Protein AF-A0A2D4Q656-F1 (afdb_monomer)

Solvent-accessible surface area (backbone atoms only — not comparable to full-atom values): 11530 Å² total; per-residue (Å²): 108,51,68,58,28,20,50,50,22,39,45,40,73,77,37,67,77,48,50,58,46,48,51,52,50,50,54,52,52,49,54,50,30,49,74,71,72,61,68,41,73,68,54,52,52,53,33,51,52,28,19,53,60,23,38,50,70,59,56,51,52,37,52,30,49,68,68,68,67,56,93,77,71,85,70,64,29,69,45,74,66,34,37,47,41,52,75,46,38,48,90,34,38,64,74,36,81,48,74,86,52,73,41,45,56,42,65,55,47,47,52,48,49,56,54,48,48,57,72,78,38,60,67,67,47,54,52,24,23,49,49,31,54,53,53,26,71,77,49,58,91,41,76,68,26,56,51,51,52,49,49,50,48,35,44,52,54,44,52,50,52,49,23,68,39,40,29,48,40,58,88,41,68,72,46,35,60,56,54,54,63,60,48,51,62,51,51,53,47,43,53,55,35,14,52,52,15,47,54,51,52,51,53,52,50,50,52,56,54,54,53,59,64,73,75,111

pLDDT: mean 88.87, std 7.34, range [46.28, 96.81]

Radius of gyration: 21.49 Å; Cα contacts (8 Å, |Δi|>4): 208; chains: 1; bounding box: 61×43×55 Å

Mean predicted aligned error: 6.15 Å

Sequence (216 aa):
CKVGAFSCGLSMCNQHTIVIYVLCIVLWVSSRLFREHELTLSNALKLSFCFLAGCLPYLYLPISAYLNKARWTWGDQTSFKGFMTHLLREEYGTFSLAKLENGSSTTDVLLLQVTHMKMELSLIVQVFAMVACVCCAVRPKTEKSQLIWLFTSMLLTYSFFFAWRANLDISKPLFKGVVERFWMQSNAVIVVLAGFGFSLLFFLGEIFIGNSRLIY

Organism: Micrurus surinamensis (NCBI:txid129470)

Foldseek 3Di:
DLVVLLVLLLVCVVPVLCVLLVVLVCVLVCVVCVVVVNPDPVVVVSSVVSNVNSNVVLVCQLVCLVVVVDPDHDFRCVDPVRSCCVSLVVVQPSLAPHNDAAADALVVLLVVLVVVLCVVDPPLLQVLLVLLQVVCVVPVPDPSSSVNVSLVSSLVSSSSSCSVSHRHYCVDVVSVVVSVVSSVVSSVSSNVSSVSSVVVVVVVVVVVVVVVVVVD

Secondary structure (DSSP, 8-state):
-HHHHHHHHHHHHH-GGGHHHHHHHHHHHHHHHHHTT---HHHHHHHHHHHHHHTGGGGHHHHHHHTT--SS-SS--SSHHHHHHHHTTGGG-TT-SSSS--PPPHHHHHHHHHHHHHHHS-HHHHHHHHHHHHHHHH-TTSHHHHHHHHHHHHHHHHHHHHHHH--S-TTSHHHHHHHHHHHHHHHHHHHHHHHHHHHHHHHHHHHHHHHHHT--

Structure (mmCIF, N/CA/C/O backbone):
data_AF-A0A2D4Q656-F1
#
_entry.id   AF-A0A2D4Q656-F1
#
loop_
_atom_site.group_PDB
_atom_site.id
_atom_site.type_symbol
_atom_site.label_atom_id
_atom_site.label_alt_id
_atom_site.label_comp_id
_atom_site.label_asym_id
_atom_site.label_entity_id
_atom_site.label_seq_id
_atom_site.pdbx_PDB_ins_code
_atom_site.Cartn_x
_atom_site.Cartn_y
_atom_site.Cartn_z
_atom_site.occupancy
_atom_site.B_iso_or_equiv
_atom_site.auth_seq_id
_atom_site.auth_comp_id
_atom_site.auth_asym_id
_atom_site.auth_atom_id
_atom_site.pdbx_PDB_model_num
ATOM 1 N N . CYS A 1 1 ? -5.372 -15.345 10.181 1.00 83.56 1 CYS A N 1
ATOM 2 C CA . CYS A 1 1 ? -3.967 -15.076 9.788 1.00 83.56 1 CYS A CA 1
ATOM 3 C C . CYS A 1 1 ? -3.545 -15.736 8.465 1.00 83.56 1 CYS A C 1
ATOM 5 O O . CYS A 1 1 ? -2.971 -15.033 7.650 1.00 83.56 1 CYS A O 1
ATOM 7 N N . LYS A 1 2 ? -3.846 -17.021 8.194 1.00 92.31 2 LYS A N 1
ATOM 8 C CA . LYS A 1 2 ? -3.401 -17.724 6.962 1.00 92.31 2 LYS A CA 1
ATOM 9 C C . LYS A 1 2 ? -3.844 -17.061 5.648 1.00 92.31 2 LYS A C 1
ATOM 11 O O . LYS A 1 2 ? -3.001 -16.754 4.817 1.00 92.31 2 LYS A O 1
ATOM 16 N N . VAL A 1 3 ? -5.146 -16.785 5.503 1.00 94.94 3 VAL A N 1
ATOM 17 C CA . VAL A 1 3 ? -5.693 -16.086 4.321 1.00 94.94 3 VAL A CA 1
ATOM 18 C C . VAL A 1 3 ? -5.053 -14.707 4.168 1.00 94.94 3 VAL A C 1
ATOM 20 O O . VAL A 1 3 ? -4.604 -14.369 3.086 1.00 94.94 3 VAL A O 1
ATOM 23 N N . GLY A 1 4 ? -4.907 -13.957 5.265 1.00 93.50 4 GLY A N 1
ATOM 24 C CA . GLY A 1 4 ? -4.225 -12.660 5.252 1.00 93.50 4 GLY A CA 1
ATOM 25 C C . GLY A 1 4 ? -2.769 -12.745 4.784 1.00 93.50 4 GLY A C 1
ATOM 26 O O . GLY A 1 4 ? -2.355 -11.927 3.973 1.00 93.50 4 GLY A O 1
ATOM 27 N N . ALA A 1 5 ? -2.009 -13.752 5.230 1.00 95.00 5 ALA A N 1
ATOM 28 C CA . ALA A 1 5 ? -0.633 -13.969 4.779 1.00 95.00 5 ALA A CA 1
ATOM 29 C C . ALA A 1 5 ? -0.570 -14.283 3.275 1.00 95.00 5 ALA A C 1
ATOM 31 O O . ALA A 1 5 ? 0.224 -13.676 2.560 1.00 95.00 5 ALA A O 1
ATOM 32 N N . PHE A 1 6 ? -1.460 -15.152 2.786 1.00 96.81 6 PHE A N 1
ATOM 33 C CA . PHE A 1 6 ? -1.605 -15.430 1.355 1.00 96.81 6 PHE A CA 1
ATOM 34 C C . PHE A 1 6 ? -1.968 -14.171 0.553 1.00 96.81 6 PHE A C 1
ATOM 36 O O . PHE A 1 6 ? -1.313 -13.867 -0.440 1.00 96.81 6 PHE A O 1
ATOM 43 N N . SER A 1 7 ? -2.947 -13.386 1.015 1.00 96.00 7 SER A N 1
ATOM 44 C CA . SER A 1 7 ? -3.338 -12.125 0.377 1.00 96.00 7 SER A CA 1
ATOM 45 C C . SER A 1 7 ? -2.211 -11.089 0.375 1.00 96.00 7 SER A C 1
ATOM 47 O O . SER A 1 7 ? -2.081 -10.359 -0.601 1.00 96.00 7 SER A O 1
ATOM 49 N N . CYS A 1 8 ? -1.366 -11.039 1.413 1.00 95.69 8 CYS A N 1
ATOM 50 C CA . CYS A 1 8 ? -0.183 -10.173 1.431 1.00 95.69 8 CYS A CA 1
ATOM 51 C C . CYS A 1 8 ? 0.812 -10.571 0.330 1.00 95.69 8 CYS A C 1
ATOM 53 O O . CYS A 1 8 ? 1.258 -9.703 -0.419 1.00 95.69 8 CYS A O 1
ATOM 55 N N . GLY A 1 9 ? 1.105 -11.868 0.177 1.00 95.56 9 GLY A N 1
ATOM 56 C CA . GLY A 1 9 ? 1.964 -12.363 -0.905 1.00 95.56 9 GLY A CA 1
ATOM 57 C C . GLY A 1 9 ? 1.385 -12.051 -2.288 1.00 95.56 9 GLY A C 1
ATOM 58 O O . GLY A 1 9 ? 2.064 -11.473 -3.133 1.00 95.56 9 GLY A O 1
ATOM 59 N N . LEU A 1 10 ? 0.090 -12.316 -2.477 1.00 95.75 10 LEU A N 1
ATOM 60 C CA . LEU A 1 10 ? -0.609 -12.032 -3.732 1.00 95.75 10 LEU A CA 1
ATOM 61 C C . LEU A 1 10 ? -0.625 -10.532 -4.063 1.00 95.75 10 LEU A C 1
ATOM 63 O O . LEU A 1 10 ? -0.436 -10.142 -5.213 1.00 95.75 10 LEU A O 1
ATOM 67 N N . SER A 1 11 ? -0.809 -9.675 -3.054 1.00 94.81 11 SER A N 1
ATOM 68 C CA . SER A 1 11 ? -0.798 -8.221 -3.238 1.00 94.81 11 SER A CA 1
ATOM 69 C C . SER A 1 11 ? 0.562 -7.709 -3.711 1.00 94.81 11 SER A C 1
ATOM 71 O O . SER A 1 11 ? 0.614 -6.784 -4.523 1.00 94.81 11 SER A O 1
ATOM 73 N N . MET A 1 12 ? 1.659 -8.337 -3.267 1.00 93.06 12 MET A N 1
ATOM 74 C CA . MET A 1 12 ? 2.996 -7.975 -3.727 1.00 93.06 12 MET A CA 1
ATOM 75 C C . MET A 1 12 ? 3.169 -8.240 -5.216 1.00 93.06 12 MET A C 1
ATOM 77 O O . MET A 1 12 ? 3.807 -7.424 -5.868 1.00 93.06 12 MET A O 1
ATOM 81 N N . CYS A 1 13 ? 2.592 -9.321 -5.753 1.00 92.00 13 CYS A N 1
ATOM 82 C CA . CYS A 1 13 ? 2.633 -9.628 -7.187 1.00 92.00 13 CYS A CA 1
ATOM 83 C C . CYS A 1 13 ? 1.918 -8.586 -8.054 1.00 92.00 13 CYS A C 1
ATOM 85 O O . CYS A 1 13 ? 2.239 -8.461 -9.231 1.00 92.00 13 CYS A O 1
ATOM 87 N N . ASN A 1 14 ? 0.952 -7.854 -7.491 1.00 91.81 14 ASN A N 1
ATOM 88 C CA . ASN A 1 14 ? 0.297 -6.752 -8.188 1.00 91.81 14 ASN A CA 1
ATOM 89 C C . ASN A 1 14 ? 1.147 -5.479 -8.123 1.00 91.81 14 ASN A C 1
ATOM 91 O O . ASN A 1 14 ? 1.389 -4.831 -9.138 1.00 91.81 14 ASN A O 1
ATOM 95 N N . GLN A 1 15 ? 1.606 -5.109 -6.922 1.00 90.50 15 GLN A N 1
ATOM 96 C CA . GLN A 1 15 ? 2.331 -3.859 -6.741 1.00 90.50 15 GLN A CA 1
ATOM 97 C C . GLN A 1 15 ? 3.318 -3.903 -5.574 1.00 90.50 15 GLN A C 1
ATOM 99 O O . GLN A 1 15 ? 2.930 -3.928 -4.409 1.00 90.50 15 GLN A O 1
ATOM 104 N N . HIS A 1 16 ? 4.614 -3.787 -5.879 1.00 90.94 16 HIS A N 1
ATOM 105 C CA . HIS A 1 16 ? 5.694 -3.851 -4.885 1.00 90.94 16 HIS A CA 1
ATOM 106 C C . HIS A 1 16 ? 5.587 -2.807 -3.763 1.00 90.94 16 HIS A C 1
ATOM 108 O O . HIS A 1 16 ? 5.995 -3.084 -2.637 1.00 90.94 16 HIS A O 1
ATOM 114 N N . THR A 1 17 ? 5.005 -1.627 -4.014 1.00 92.38 17 THR A N 1
ATOM 115 C CA . THR A 1 17 ? 4.859 -0.582 -2.982 1.00 92.38 17 THR A CA 1
ATOM 116 C C . THR A 1 17 ? 3.925 -0.989 -1.837 1.00 92.38 17 THR A C 1
ATOM 118 O O . THR A 1 17 ? 3.979 -0.391 -0.762 1.00 92.38 17 THR A O 1
ATOM 121 N N . ILE A 1 18 ? 3.109 -2.039 -2.017 1.00 94.50 18 ILE A N 1
ATOM 122 C CA . ILE A 1 18 ? 2.299 -2.637 -0.947 1.00 94.50 18 ILE A CA 1
ATOM 123 C C . ILE A 1 18 ? 3.164 -3.186 0.195 1.00 94.50 18 ILE A C 1
ATOM 125 O O . ILE A 1 18 ? 2.670 -3.325 1.310 1.00 94.50 18 ILE A O 1
ATOM 129 N N . VAL A 1 19 ? 4.458 -3.455 -0.036 1.00 94.75 19 VAL A N 1
ATOM 130 C CA . VAL A 1 19 ? 5.367 -3.970 0.999 1.00 94.75 19 VAL A CA 1
ATOM 131 C C . VAL A 1 19 ? 5.376 -3.078 2.242 1.00 94.75 19 VAL A C 1
ATOM 133 O O . VAL A 1 19 ? 5.425 -3.586 3.355 1.00 94.75 19 VAL A O 1
ATOM 136 N N . ILE A 1 20 ? 5.214 -1.762 2.078 1.00 95.12 20 ILE A N 1
ATOM 137 C CA . ILE A 1 20 ? 5.152 -0.799 3.187 1.00 95.12 20 ILE A CA 1
ATOM 138 C C . ILE A 1 20 ? 3.936 -1.079 4.079 1.00 95.12 20 ILE A C 1
ATOM 140 O O . ILE A 1 20 ? 4.044 -1.092 5.302 1.00 95.12 20 ILE A O 1
ATOM 144 N N . TYR A 1 21 ? 2.784 -1.369 3.471 1.00 95.50 21 TYR A N 1
ATOM 145 C CA . TYR A 1 21 ? 1.566 -1.751 4.188 1.00 95.50 21 TYR A CA 1
ATOM 146 C C . TYR A 1 21 ? 1.714 -3.111 4.855 1.00 95.50 21 TYR A C 1
ATOM 148 O O . TYR A 1 21 ? 1.356 -3.266 6.022 1.00 95.50 21 TYR A O 1
ATOM 156 N N . VAL A 1 22 ? 2.273 -4.085 4.133 1.00 95.62 22 VAL A N 1
ATOM 157 C CA . VAL A 1 22 ? 2.522 -5.426 4.666 1.00 95.62 22 VAL A CA 1
ATOM 158 C C . VAL A 1 22 ? 3.444 -5.354 5.882 1.00 95.62 22 VAL A C 1
ATOM 160 O O . VAL A 1 22 ? 3.157 -6.015 6.872 1.00 95.62 22 VAL A O 1
ATOM 163 N N . LEU A 1 23 ? 4.481 -4.511 5.876 1.00 95.44 23 LEU A N 1
ATOM 164 C CA . LEU A 1 23 ? 5.355 -4.307 7.035 1.00 95.44 23 LEU A CA 1
ATOM 165 C C . LEU A 1 23 ? 4.580 -3.777 8.249 1.00 95.44 23 LEU A C 1
ATOM 167 O O . LEU A 1 23 ? 4.688 -4.361 9.326 1.00 95.44 23 LEU A O 1
ATOM 171 N N . CYS A 1 24 ? 3.746 -2.742 8.088 1.00 95.50 24 CYS A N 1
ATOM 172 C CA . CYS A 1 24 ? 2.894 -2.245 9.177 1.00 95.50 24 CYS A CA 1
ATOM 173 C C . CYS A 1 24 ? 1.971 -3.345 9.731 1.00 95.50 24 CYS A C 1
ATOM 175 O O . CYS A 1 24 ? 1.869 -3.522 10.946 1.00 95.50 24 CYS A O 1
ATOM 177 N N . ILE A 1 25 ? 1.334 -4.118 8.845 1.00 94.88 25 ILE A N 1
ATOM 178 C CA . ILE A 1 25 ? 0.434 -5.217 9.219 1.00 94.88 25 ILE A CA 1
ATOM 179 C C . ILE A 1 25 ? 1.204 -6.326 9.942 1.00 94.88 25 ILE A C 1
ATOM 181 O O . ILE A 1 25 ? 0.753 -6.796 10.982 1.00 94.88 25 ILE A O 1
ATOM 185 N N . VAL A 1 26 ? 2.364 -6.743 9.431 1.00 93.94 26 VAL A N 1
ATOM 186 C CA . VAL A 1 26 ? 3.185 -7.808 10.023 1.00 93.94 26 VAL A CA 1
ATOM 187 C C . VAL A 1 26 ? 3.681 -7.399 11.403 1.00 93.94 26 VAL A C 1
ATOM 189 O O . VAL A 1 26 ? 3.571 -8.201 12.327 1.00 93.94 26 VAL A O 1
ATOM 192 N N . LEU A 1 27 ? 4.165 -6.166 11.577 1.00 94.25 27 LEU A N 1
ATOM 193 C CA . LEU A 1 27 ? 4.593 -5.660 12.884 1.00 94.25 27 LEU A CA 1
ATOM 194 C C . LEU A 1 27 ? 3.429 -5.650 13.883 1.00 94.25 27 LEU A C 1
ATOM 196 O O . LEU A 1 27 ? 3.573 -6.141 15.004 1.00 94.25 27 LEU A O 1
ATOM 200 N N . TRP A 1 28 ? 2.256 -5.170 13.463 1.00 94.44 28 TRP A N 1
ATOM 201 C CA . TRP A 1 28 ? 1.063 -5.137 14.311 1.00 94.44 28 TRP A CA 1
ATOM 202 C C . TRP A 1 28 ? 0.550 -6.540 14.673 1.00 94.44 28 TRP A C 1
ATOM 204 O O . TRP A 1 28 ? 0.325 -6.833 15.848 1.00 94.44 28 TRP A O 1
ATOM 214 N N . VAL A 1 29 ? 0.416 -7.440 13.692 1.00 93.12 29 VAL A N 1
ATOM 215 C CA . VAL A 1 29 ? -0.026 -8.828 13.917 1.00 93.12 29 VAL A CA 1
ATOM 216 C C . VAL A 1 29 ? 0.974 -9.580 14.792 1.00 93.12 29 VAL A C 1
ATOM 218 O O . VAL A 1 29 ? 0.556 -10.304 15.693 1.00 93.12 29 VAL A O 1
ATOM 221 N N . SER A 1 30 ? 2.278 -9.397 14.570 1.00 90.81 30 SER A N 1
ATOM 222 C CA . SER A 1 30 ? 3.322 -10.055 15.366 1.00 90.81 30 SER A CA 1
ATOM 223 C C . SER A 1 30 ? 3.318 -9.558 16.809 1.00 90.81 30 SER A C 1
ATOM 225 O O . SER A 1 30 ? 3.367 -10.374 17.723 1.00 90.81 30 SER A O 1
ATOM 227 N N . SER A 1 31 ? 3.177 -8.245 17.025 1.00 91.38 31 SER A N 1
ATOM 228 C CA . SER A 1 31 ? 3.017 -7.659 18.363 1.00 91.38 31 SER A CA 1
ATOM 229 C C . SER A 1 31 ? 1.791 -8.223 19.087 1.00 91.38 31 SER A C 1
ATOM 231 O O . SER A 1 31 ? 1.881 -8.589 20.260 1.00 91.38 31 SER A O 1
ATOM 233 N N . ARG A 1 32 ? 0.659 -8.368 18.382 1.00 91.12 32 ARG A N 1
ATOM 234 C CA . ARG A 1 32 ? -0.555 -8.973 18.943 1.00 91.12 32 ARG A CA 1
ATOM 235 C C . ARG A 1 32 ? -0.332 -10.443 19.298 1.00 91.12 32 ARG A C 1
ATOM 237 O O . ARG A 1 32 ? -0.584 -10.821 20.431 1.00 91.12 32 ARG A O 1
ATOM 244 N N . LEU A 1 33 ? 0.189 -11.253 18.375 1.00 91.06 33 LEU A N 1
ATOM 245 C CA . LEU A 1 33 ? 0.473 -12.675 18.621 1.00 91.06 33 LEU A CA 1
ATOM 246 C C . LEU A 1 33 ? 1.468 -12.886 19.765 1.00 91.06 33 LEU A C 1
ATOM 248 O O . LEU A 1 33 ? 1.318 -13.833 20.528 1.00 91.06 33 LEU A O 1
ATOM 252 N N . PHE A 1 34 ? 2.464 -12.008 19.893 1.00 90.50 34 PHE A N 1
ATOM 253 C CA . PHE A 1 34 ? 3.418 -12.045 20.996 1.00 90.50 34 PHE A CA 1
ATOM 254 C C . PHE A 1 34 ? 2.733 -11.784 22.342 1.00 90.50 34 PHE A C 1
ATOM 256 O O . PHE A 1 34 ? 2.957 -12.529 23.290 1.00 90.50 34 PHE A O 1
ATOM 263 N N . ARG A 1 35 ? 1.856 -10.773 22.413 1.00 90.06 35 ARG A N 1
ATOM 264 C CA . ARG A 1 35 ? 1.110 -10.443 23.636 1.00 90.06 35 ARG A CA 1
ATOM 265 C C . ARG A 1 35 ? 0.144 -11.550 24.061 1.00 90.06 35 ARG A C 1
ATOM 267 O O . ARG A 1 35 ? -0.012 -11.784 25.250 1.00 90.06 35 ARG A O 1
ATOM 274 N N . GLU A 1 36 ? -0.479 -12.229 23.102 1.00 90.69 36 GLU A N 1
ATOM 275 C CA . GLU A 1 36 ? -1.371 -13.364 23.376 1.00 90.69 36 GLU A CA 1
ATOM 276 C C . GLU A 1 36 ? -0.602 -14.692 23.583 1.00 90.69 36 GLU A C 1
ATOM 278 O O . GLU A 1 36 ? -1.224 -15.738 23.710 1.00 90.69 36 GLU A O 1
ATOM 283 N N . HIS A 1 37 ? 0.742 -14.681 23.598 1.00 88.88 37 HIS A N 1
ATOM 284 C CA . HIS A 1 37 ? 1.605 -15.873 23.703 1.00 88.88 37 HIS A CA 1
ATOM 285 C C . HIS A 1 37 ? 1.403 -16.941 22.602 1.00 88.88 37 HIS A C 1
ATOM 287 O O . HIS A 1 37 ? 1.853 -18.077 22.723 1.00 88.88 37 HIS A O 1
ATOM 293 N N . GLU A 1 38 ? 0.811 -16.557 21.470 1.00 90.06 38 GLU A N 1
ATOM 294 C CA . GLU A 1 38 ? 0.508 -17.424 20.319 1.00 90.06 38 GLU A CA 1
ATOM 295 C C . GLU A 1 38 ? 1.620 -17.430 19.250 1.00 90.06 38 GLU A C 1
ATOM 297 O O . GLU A 1 38 ? 1.526 -18.109 18.213 1.00 90.06 38 GLU A O 1
ATOM 302 N N . LEU A 1 39 ? 2.691 -16.654 19.470 1.00 85.81 39 LEU A N 1
ATOM 303 C CA . LEU A 1 39 ? 3.838 -16.555 18.569 1.00 85.81 39 LEU A CA 1
ATOM 304 C C . LEU A 1 39 ? 4.746 -17.789 18.691 1.00 85.81 39 LEU A C 1
ATOM 306 O O . LEU A 1 39 ? 5.837 -17.749 19.251 1.00 85.81 39 LEU A O 1
ATOM 310 N N . THR A 1 40 ? 4.286 -18.904 18.136 1.00 91.69 40 THR A N 1
ATOM 311 C CA . THR A 1 40 ? 5.068 -20.140 18.038 1.00 91.69 40 THR A CA 1
ATOM 312 C C . THR A 1 40 ? 5.810 -20.222 16.704 1.00 91.69 40 THR A C 1
ATOM 314 O O . THR A 1 40 ? 5.320 -19.750 15.673 1.00 91.69 40 THR A O 1
ATOM 317 N N . LEU A 1 41 ? 6.969 -20.895 16.684 1.00 91.88 41 LEU A N 1
ATOM 318 C CA . LEU A 1 41 ? 7.724 -21.155 15.448 1.00 91.88 41 LEU A CA 1
ATOM 319 C C . LEU A 1 41 ? 6.857 -21.875 14.400 1.00 91.88 41 LEU A C 1
ATOM 321 O O . LEU A 1 41 ? 6.903 -21.544 13.219 1.00 91.88 41 LEU A O 1
ATOM 325 N N . SER A 1 42 ? 6.006 -22.811 14.835 1.00 92.12 42 SER A N 1
ATOM 326 C CA . SER A 1 42 ? 5.067 -23.510 13.949 1.00 92.12 42 SER A CA 1
ATOM 327 C C . SER A 1 42 ? 4.086 -22.545 13.277 1.00 92.12 42 SER A C 1
ATOM 329 O O . SER A 1 42 ? 3.863 -22.633 12.068 1.00 92.12 42 SER A O 1
ATOM 331 N N . ASN A 1 43 ? 3.516 -21.602 14.033 1.00 89.94 43 ASN A N 1
ATOM 332 C CA . ASN A 1 43 ? 2.606 -20.601 13.483 1.00 89.94 43 ASN A CA 1
ATOM 333 C C . ASN A 1 43 ? 3.334 -19.654 12.523 1.00 89.94 43 ASN A C 1
ATOM 335 O O . ASN A 1 43 ? 2.815 -19.395 11.438 1.00 89.94 43 ASN A O 1
ATOM 339 N N . ALA A 1 44 ? 4.546 -19.212 12.865 1.00 91.75 44 ALA A N 1
ATOM 340 C CA . ALA A 1 44 ? 5.372 -18.391 11.983 1.00 91.75 44 ALA A CA 1
ATOM 341 C C . ALA A 1 44 ? 5.663 -19.104 10.651 1.00 91.75 44 ALA A C 1
ATOM 343 O O . ALA A 1 44 ? 5.393 -18.547 9.590 1.00 91.75 44 ALA A O 1
ATOM 344 N N . LEU A 1 45 ? 6.100 -20.368 10.688 1.00 94.56 45 LEU A N 1
ATOM 345 C CA . LEU A 1 45 ? 6.361 -21.164 9.484 1.00 94.56 45 LEU A CA 1
ATOM 346 C C . LEU A 1 45 ? 5.101 -21.364 8.632 1.00 94.56 45 LEU A C 1
ATOM 348 O O . LEU A 1 45 ? 5.155 -21.220 7.411 1.00 94.56 45 LEU A O 1
ATOM 352 N N . LYS A 1 46 ? 3.945 -21.633 9.257 1.00 94.56 46 LYS A N 1
ATOM 353 C CA . LYS A 1 46 ? 2.659 -21.746 8.546 1.00 94.56 46 LYS A CA 1
ATOM 354 C C . LYS A 1 46 ? 2.286 -20.442 7.837 1.00 94.56 46 LYS A C 1
ATOM 356 O O . LYS A 1 46 ? 1.800 -20.490 6.709 1.00 94.56 46 LYS A O 1
ATOM 361 N N . LEU A 1 47 ? 2.490 -19.291 8.481 1.00 94.50 47 LEU A N 1
ATOM 362 C CA . LEU A 1 47 ? 2.212 -17.983 7.879 1.00 94.50 47 LEU A CA 1
ATOM 363 C C . LEU A 1 47 ? 3.187 -17.664 6.746 1.00 94.50 47 LEU A C 1
ATOM 365 O O . LEU A 1 47 ? 2.734 -17.235 5.687 1.00 94.50 47 LEU A O 1
ATOM 369 N N . SER A 1 48 ? 4.477 -17.953 6.921 1.00 94.50 48 SER A N 1
ATOM 370 C CA . SER A 1 48 ? 5.483 -17.810 5.866 1.00 94.50 48 SER A CA 1
ATOM 371 C C . SER A 1 48 ? 5.157 -18.679 4.654 1.00 94.50 48 SER A C 1
ATOM 373 O O . SER A 1 48 ? 5.205 -18.194 3.530 1.00 94.50 48 SER A O 1
ATOM 375 N N . PHE A 1 49 ? 4.740 -19.933 4.858 1.00 96.44 49 PHE A N 1
ATOM 376 C CA . PHE A 1 49 ? 4.324 -20.803 3.758 1.00 96.44 49 PHE A CA 1
ATOM 377 C C . PHE A 1 49 ? 3.089 -20.258 3.026 1.00 96.44 49 PHE A C 1
ATOM 379 O O . PHE A 1 49 ? 3.064 -20.231 1.800 1.00 96.44 49 PHE A O 1
ATOM 386 N N . CYS A 1 50 ? 2.087 -19.758 3.760 1.00 96.44 50 CYS A N 1
ATOM 387 C CA . C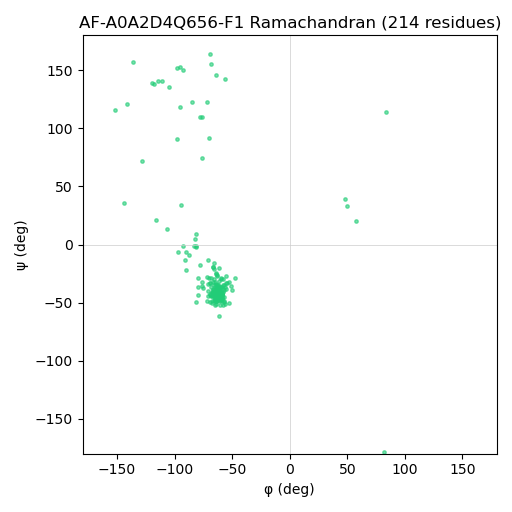YS A 1 50 ? 0.916 -19.119 3.149 1.00 96.44 50 CYS A CA 1
ATOM 388 C C . CYS A 1 50 ? 1.305 -17.870 2.341 1.00 96.44 50 CYS A C 1
ATOM 390 O O . CYS A 1 50 ? 0.784 -17.668 1.249 1.00 96.44 50 CYS A O 1
ATOM 392 N N . PHE A 1 51 ? 2.226 -17.051 2.855 1.00 96.25 51 PHE A N 1
ATOM 393 C CA . PHE A 1 51 ? 2.746 -15.879 2.152 1.00 96.25 51 PHE A CA 1
ATOM 394 C C . PHE A 1 51 ? 3.487 -16.263 0.866 1.00 96.25 51 PHE A C 1
ATOM 396 O O . PHE A 1 51 ? 3.190 -15.718 -0.193 1.00 96.25 51 PHE A O 1
ATOM 403 N N . LEU A 1 52 ? 4.383 -17.254 0.931 1.00 96.00 52 LEU A N 1
ATOM 404 C CA . LEU A 1 52 ? 5.098 -17.772 -0.239 1.00 96.00 52 LEU A CA 1
ATOM 405 C C . LEU A 1 52 ? 4.144 -18.363 -1.282 1.00 96.00 52 LEU A C 1
ATOM 407 O O . LEU A 1 52 ? 4.342 -18.148 -2.475 1.00 96.00 52 LEU A O 1
ATOM 411 N N . ALA A 1 53 ? 3.076 -19.037 -0.847 1.00 96.69 53 ALA A N 1
ATOM 412 C CA . ALA A 1 53 ? 2.021 -19.502 -1.743 1.00 96.69 53 ALA A CA 1
ATOM 413 C C . ALA A 1 53 ? 1.308 -18.334 -2.454 1.00 96.69 53 ALA A C 1
ATOM 415 O O . ALA A 1 53 ? 0.956 -18.446 -3.625 1.00 96.69 53 ALA A O 1
ATOM 416 N N . GLY A 1 54 ? 1.142 -17.187 -1.789 1.00 96.06 54 GLY A N 1
ATOM 417 C CA . GLY A 1 54 ? 0.630 -15.963 -2.415 1.00 96.06 54 GLY A CA 1
ATOM 418 C C . GLY A 1 54 ? 1.568 -15.387 -3.481 1.00 96.06 54 GLY A C 1
ATOM 419 O O . GLY A 1 54 ? 1.097 -14.803 -4.450 1.00 96.06 54 GLY A O 1
ATOM 420 N N . CYS A 1 55 ? 2.880 -15.599 -3.339 1.00 95.31 55 CYS A N 1
ATOM 421 C CA . CYS A 1 55 ? 3.910 -15.146 -4.278 1.00 95.31 55 CYS A CA 1
ATOM 422 C C . CYS A 1 55 ? 4.084 -16.052 -5.512 1.00 95.31 55 CYS A C 1
ATOM 424 O O . CYS A 1 55 ? 4.888 -15.730 -6.388 1.00 95.31 55 CYS A O 1
ATOM 426 N N . LEU A 1 56 ? 3.344 -17.164 -5.614 1.00 95.69 56 LEU A N 1
ATOM 427 C CA . LEU A 1 56 ? 3.411 -18.090 -6.752 1.00 95.69 56 LEU A CA 1
ATOM 428 C C . LEU A 1 56 ? 3.269 -17.427 -8.135 1.00 95.69 56 LEU A C 1
ATOM 430 O O . LEU A 1 56 ? 3.972 -17.872 -9.045 1.00 95.69 56 LEU A O 1
ATOM 434 N N . PRO A 1 57 ? 2.451 -16.370 -8.336 1.00 94.81 57 PRO A N 1
ATOM 435 C CA . PRO A 1 57 ? 2.370 -15.695 -9.630 1.00 94.81 57 PRO A CA 1
ATOM 436 C C . PRO A 1 57 ? 3.718 -15.185 -10.158 1.00 94.81 57 PRO A C 1
ATOM 438 O O . PRO A 1 57 ? 3.903 -15.141 -11.370 1.00 94.81 57 PRO A O 1
ATOM 441 N N . TYR A 1 58 ? 4.697 -14.879 -9.296 1.00 92.56 58 TYR A N 1
ATOM 442 C CA . TYR A 1 58 ? 6.037 -14.482 -9.746 1.00 92.56 58 TYR A CA 1
ATOM 443 C C . TYR A 1 58 ? 6.776 -15.577 -10.520 1.00 92.56 58 TYR A C 1
ATOM 445 O O . TYR A 1 58 ? 7.601 -15.251 -11.372 1.00 92.56 58 TYR A O 1
ATOM 453 N N . LEU A 1 59 ? 6.466 -16.858 -10.282 1.00 91.81 59 LEU A N 1
ATOM 454 C CA . LEU A 1 59 ? 7.075 -17.978 -11.011 1.00 91.81 59 LEU A CA 1
ATOM 455 C C . LEU A 1 59 ? 6.694 -17.982 -12.493 1.00 91.81 59 LEU A C 1
ATOM 457 O O . LEU A 1 59 ? 7.417 -18.551 -13.308 1.00 91.81 59 LEU A O 1
ATOM 461 N N . TYR A 1 60 ? 5.600 -17.313 -12.866 1.00 91.69 60 TYR A N 1
ATOM 462 C CA . TYR A 1 60 ? 5.220 -17.161 -14.266 1.00 91.69 60 TYR A CA 1
ATOM 463 C C . TYR A 1 60 ? 6.317 -16.476 -15.092 1.00 91.69 60 TYR A C 1
ATOM 465 O O . TYR A 1 60 ? 6.526 -16.845 -16.246 1.00 91.69 60 TYR A O 1
ATOM 473 N N . LEU A 1 61 ? 7.053 -15.522 -14.511 1.00 90.56 61 LEU A N 1
ATOM 474 C CA . LEU A 1 61 ? 8.102 -14.778 -15.212 1.00 90.56 61 LEU A CA 1
ATOM 475 C C . LEU A 1 61 ? 9.232 -15.698 -15.717 1.00 90.56 61 LEU A C 1
ATOM 477 O O . LEU A 1 61 ? 9.373 -15.819 -16.934 1.00 90.56 61 LEU A O 1
ATOM 481 N N . PRO A 1 62 ? 9.981 -16.420 -14.858 1.00 91.62 62 PRO A N 1
ATOM 482 C CA . PRO A 1 62 ? 11.043 -17.310 -15.327 1.00 91.62 62 PRO A CA 1
ATOM 483 C C . PRO A 1 62 ? 10.510 -18.471 -16.180 1.00 91.62 62 PRO A C 1
ATOM 485 O O . PRO A 1 62 ? 11.157 -18.858 -17.151 1.00 91.62 62 PRO A O 1
ATOM 488 N N . ILE A 1 63 ? 9.318 -19.008 -15.877 1.00 91.88 63 ILE A N 1
ATOM 489 C CA . ILE A 1 63 ? 8.719 -20.106 -16.657 1.00 91.88 63 ILE A CA 1
ATOM 490 C C . ILE A 1 63 ? 8.387 -19.648 -18.082 1.00 91.88 63 ILE A C 1
ATOM 492 O O . ILE A 1 63 ? 8.695 -20.342 -19.051 1.00 91.88 63 ILE A O 1
ATOM 496 N N . SER A 1 64 ? 7.751 -18.484 -18.229 1.00 92.06 64 SER A N 1
ATOM 497 C CA . SER A 1 64 ? 7.366 -17.956 -19.541 1.00 92.06 64 SER A CA 1
ATOM 498 C C . SER A 1 64 ? 8.572 -17.516 -20.373 1.00 92.06 64 SER A C 1
ATOM 500 O O . SER A 1 64 ? 8.542 -17.706 -21.593 1.00 92.06 64 SER A O 1
ATOM 502 N N . ALA A 1 65 ? 9.629 -17.015 -19.722 1.00 89.50 65 ALA A N 1
ATOM 503 C CA . ALA A 1 65 ? 10.915 -16.715 -20.345 1.00 89.50 65 ALA A CA 1
ATOM 504 C C . ALA A 1 65 ? 11.604 -17.991 -20.856 1.00 89.50 65 ALA A C 1
ATOM 506 O O . ALA A 1 65 ? 11.976 -18.059 -22.022 1.00 89.50 65 ALA A O 1
ATOM 507 N N . TYR A 1 66 ? 11.691 -19.043 -20.033 1.00 89.44 66 TYR A N 1
ATOM 508 C CA . TYR A 1 66 ? 12.315 -20.312 -20.427 1.00 89.44 66 TYR A CA 1
ATOM 509 C C . TYR A 1 66 ? 11.579 -21.005 -21.584 1.00 89.44 66 TYR A C 1
ATOM 511 O O . TYR A 1 66 ? 12.198 -21.553 -22.493 1.00 89.44 66 TYR A O 1
ATOM 519 N N . LEU A 1 67 ? 10.244 -20.966 -21.574 1.00 90.38 67 LEU A N 1
ATOM 520 C CA . LEU A 1 67 ? 9.416 -21.580 -22.615 1.00 90.38 67 LEU A CA 1
ATOM 521 C C . LEU A 1 67 ? 9.270 -20.716 -23.880 1.00 90.38 67 LEU A C 1
ATOM 523 O O . LEU A 1 67 ? 8.570 -21.140 -24.799 1.00 90.38 67 LEU A O 1
ATOM 527 N N . ASN A 1 68 ? 9.857 -19.512 -23.924 1.00 84.94 68 ASN A N 1
ATOM 528 C CA . ASN A 1 68 ? 9.679 -18.529 -25.003 1.00 84.94 68 ASN A CA 1
ATOM 529 C C . ASN A 1 68 ? 8.200 -18.261 -25.355 1.00 84.94 68 ASN A C 1
ATOM 531 O O . ASN A 1 68 ? 7.845 -18.022 -26.508 1.00 84.94 68 ASN A O 1
ATOM 535 N N . LYS A 1 69 ? 7.309 -18.326 -24.355 1.00 85.19 69 LYS A N 1
ATOM 536 C CA . LYS A 1 69 ? 5.861 -18.103 -24.536 1.00 85.19 69 LYS A CA 1
ATOM 537 C C . LYS A 1 69 ? 5.460 -16.643 -24.357 1.00 85.19 69 LYS A C 1
ATOM 539 O O . LYS A 1 69 ? 4.390 -16.238 -24.811 1.00 85.19 69 LYS A O 1
ATOM 544 N N . ALA A 1 70 ? 6.273 -15.862 -23.653 1.00 80.12 70 ALA A N 1
ATOM 545 C CA . ALA A 1 70 ? 5.989 -14.458 -23.412 1.00 80.12 70 ALA A CA 1
ATOM 546 C C . ALA A 1 70 ? 6.181 -13.648 -24.703 1.00 80.12 70 ALA A C 1
ATOM 548 O O . ALA A 1 70 ? 7.256 -13.634 -25.292 1.00 80.12 70 ALA A O 1
ATOM 549 N N . ARG A 1 71 ? 5.122 -12.954 -25.137 1.00 76.69 71 ARG A N 1
ATOM 550 C CA . ARG A 1 71 ? 5.136 -12.126 -26.356 1.00 76.69 71 ARG A CA 1
ATOM 551 C C . ARG A 1 71 ? 6.052 -10.904 -26.232 1.00 76.69 71 ARG A C 1
ATOM 553 O O . ARG A 1 71 ? 6.612 -10.464 -27.227 1.00 76.69 71 ARG A O 1
ATOM 560 N N . TRP A 1 72 ? 6.164 -10.364 -25.020 1.00 77.00 72 TRP A N 1
ATOM 561 C CA . TRP A 1 72 ? 7.002 -9.219 -24.680 1.00 77.00 72 TRP A CA 1
ATOM 562 C C . TRP A 1 72 ? 7.616 -9.464 -23.303 1.00 77.00 72 TRP A C 1
ATOM 564 O O . TRP A 1 72 ? 6.882 -9.647 -22.331 1.00 77.00 72 TRP A O 1
ATOM 574 N N . THR A 1 73 ? 8.943 -9.476 -23.219 1.00 76.44 73 THR A N 1
ATOM 575 C CA . THR A 1 73 ? 9.697 -9.627 -21.969 1.00 76.44 73 THR A CA 1
ATOM 576 C C . THR A 1 73 ? 10.576 -8.403 -21.742 1.00 76.44 73 THR A C 1
ATOM 578 O O . THR A 1 73 ? 11.172 -7.860 -22.669 1.00 76.44 73 THR A O 1
ATOM 581 N N . TRP A 1 74 ? 10.635 -7.948 -20.492 1.00 77.44 74 TRP A N 1
ATOM 582 C CA . TRP A 1 74 ? 11.489 -6.835 -20.072 1.00 77.44 74 TRP A CA 1
ATOM 583 C C . TRP A 1 74 ? 12.772 -7.382 -19.451 1.00 77.44 74 TRP A C 1
ATOM 585 O O . TRP A 1 74 ? 12.814 -7.673 -18.252 1.00 77.44 74 TRP A O 1
ATOM 595 N N . GLY A 1 75 ? 13.789 -7.561 -20.294 1.00 84.56 75 GLY A N 1
ATOM 596 C CA . GLY A 1 75 ? 15.044 -8.223 -19.935 1.00 84.56 75 GLY A CA 1
ATOM 597 C C . GLY A 1 75 ? 14.948 -9.752 -19.989 1.00 84.56 75 GLY A C 1
ATOM 598 O O . GLY A 1 75 ? 13.904 -10.313 -20.330 1.00 84.56 75 GLY A O 1
ATOM 599 N N . ASP A 1 76 ? 16.048 -10.423 -19.653 1.00 86.50 76 ASP A N 1
ATOM 600 C CA . ASP A 1 76 ? 16.129 -11.884 -19.562 1.00 86.50 76 ASP A CA 1
ATOM 601 C C . ASP A 1 76 ? 15.899 -12.345 -18.112 1.00 86.50 76 ASP A C 1
ATOM 603 O O . ASP A 1 76 ? 16.670 -11.996 -17.218 1.00 86.50 76 ASP A O 1
ATOM 607 N N . GLN A 1 77 ? 14.842 -13.131 -17.872 1.00 90.75 77 GLN A N 1
ATOM 608 C CA . GLN A 1 77 ? 14.519 -13.704 -16.555 1.00 90.75 77 GLN A CA 1
ATOM 609 C C . GLN A 1 77 ? 14.799 -15.215 -16.461 1.00 90.75 77 GLN A C 1
ATOM 611 O O . GLN A 1 77 ? 14.337 -15.859 -15.520 1.00 90.75 77 GLN A O 1
ATOM 616 N N . THR A 1 78 ? 15.532 -15.804 -17.415 1.00 88.06 78 THR A N 1
ATOM 617 C CA . THR A 1 78 ? 15.853 -17.246 -17.404 1.00 88.06 78 THR A CA 1
ATOM 618 C C . THR A 1 78 ? 16.843 -17.629 -16.302 1.00 88.06 78 THR A C 1
ATOM 620 O O . THR A 1 78 ? 16.796 -18.742 -15.778 1.00 88.06 78 THR A O 1
ATOM 623 N N . SER A 1 79 ? 17.720 -16.702 -15.910 1.00 91.50 79 SER A N 1
ATOM 624 C CA . SER A 1 79 ? 18.662 -16.878 -14.803 1.00 91.50 79 SER A CA 1
ATOM 625 C C . SER A 1 79 ? 18.117 -16.303 -13.492 1.00 91.50 79 SER A C 1
ATOM 627 O O . SER A 1 79 ? 17.364 -15.329 -13.486 1.00 91.50 79 SER A O 1
ATOM 629 N N . PHE A 1 80 ? 18.560 -16.846 -12.349 1.00 90.75 80 PHE A N 1
ATOM 630 C CA . PHE A 1 80 ? 18.195 -16.310 -11.029 1.00 90.75 80 PHE A CA 1
ATOM 631 C C . PHE A 1 80 ? 18.582 -14.831 -10.875 1.00 90.75 80 PHE A C 1
ATOM 633 O O . PHE A 1 80 ? 17.809 -14.041 -10.336 1.00 90.75 80 PHE A O 1
ATOM 640 N N . LYS A 1 81 ? 19.753 -14.441 -11.399 1.00 92.94 81 LYS A N 1
ATOM 641 C CA . LYS A 1 81 ? 20.204 -13.045 -11.404 1.00 92.94 81 LYS A CA 1
ATOM 642 C C . LYS A 1 81 ? 19.264 -12.167 -12.228 1.00 92.94 81 LYS A C 1
ATOM 644 O O . LYS A 1 81 ? 18.826 -11.143 -11.726 1.00 92.94 81 LYS A O 1
ATOM 649 N N . GLY A 1 82 ? 18.915 -12.590 -13.442 1.00 91.50 82 GLY A N 1
ATOM 650 C CA . GLY A 1 82 ? 17.985 -11.860 -14.305 1.00 91.50 82 GLY A CA 1
ATOM 651 C C . GLY A 1 82 ? 16.603 -11.690 -13.672 1.00 91.50 82 GLY A C 1
ATOM 652 O O . GLY A 1 82 ? 16.055 -10.589 -13.648 1.00 91.50 82 GLY A O 1
ATOM 653 N N . PHE A 1 83 ? 16.083 -12.751 -13.045 1.00 92.38 83 PHE A N 1
ATOM 654 C CA . PHE A 1 83 ? 14.850 -12.679 -12.265 1.00 92.38 83 PHE A CA 1
ATOM 655 C C . PHE A 1 83 ? 14.957 -11.690 -11.094 1.00 92.38 83 PHE A C 1
ATOM 657 O O . PHE A 1 83 ? 14.055 -10.876 -10.919 1.00 92.38 83 PHE A O 1
ATOM 664 N N . MET A 1 84 ? 16.049 -11.706 -10.320 1.00 93.31 84 MET A N 1
ATOM 665 C CA . MET A 1 84 ? 16.264 -10.753 -9.220 1.00 93.31 84 MET A CA 1
ATOM 666 C C . MET A 1 84 ? 16.400 -9.308 -9.713 1.00 93.31 84 MET A C 1
ATOM 668 O O . MET A 1 84 ? 15.772 -8.422 -9.141 1.00 93.31 84 MET A O 1
ATOM 672 N N . THR A 1 85 ? 17.151 -9.063 -10.788 1.00 92.12 85 THR A N 1
ATOM 673 C CA . THR A 1 85 ? 17.293 -7.740 -11.417 1.00 92.12 85 THR A CA 1
ATOM 674 C C . THR A 1 85 ? 15.932 -7.203 -11.872 1.00 92.12 85 THR A C 1
ATOM 676 O O . THR A 1 85 ? 15.618 -6.037 -11.621 1.00 92.12 85 THR A O 1
ATOM 679 N N . HIS A 1 86 ? 15.081 -8.056 -12.456 1.00 91.75 86 HIS A N 1
ATOM 680 C CA . HIS A 1 86 ? 13.717 -7.690 -12.842 1.00 91.75 86 HIS A CA 1
ATOM 681 C C . HIS A 1 86 ? 12.811 -7.448 -11.621 1.00 91.75 86 HIS A C 1
ATOM 683 O O . HIS A 1 86 ? 12.166 -6.404 -11.527 1.00 91.75 86 HIS A O 1
ATOM 689 N N . LEU A 1 87 ? 12.798 -8.371 -10.650 1.00 91.69 87 LEU A N 1
ATOM 690 C CA . LEU A 1 87 ? 11.977 -8.297 -9.435 1.00 91.69 87 LEU A CA 1
ATOM 691 C C . LEU A 1 87 ? 12.309 -7.063 -8.585 1.00 91.69 87 LEU A C 1
ATOM 693 O O . LEU A 1 87 ? 11.418 -6.396 -8.066 1.00 91.69 87 LEU A O 1
ATOM 697 N N . LEU A 1 88 ? 13.596 -6.745 -8.447 1.00 91.38 88 LEU A N 1
ATOM 698 C CA . LEU A 1 88 ? 14.078 -5.575 -7.714 1.00 91.38 88 LEU A CA 1
ATOM 699 C C . LEU A 1 88 ? 14.047 -4.301 -8.558 1.00 91.38 88 LEU A C 1
ATOM 701 O O . LEU A 1 88 ? 14.430 -3.247 -8.052 1.00 91.38 88 LEU A O 1
ATOM 705 N N . ARG A 1 89 ? 13.621 -4.381 -9.827 1.00 90.75 89 ARG A N 1
ATOM 706 C CA . ARG A 1 89 ? 13.615 -3.264 -10.783 1.00 90.75 89 ARG A CA 1
ATOM 707 C C . ARG A 1 89 ? 14.950 -2.516 -10.805 1.00 90.75 89 ARG A C 1
ATOM 709 O O . ARG A 1 89 ? 14.993 -1.289 -10.880 1.00 90.75 89 ARG A O 1
ATOM 716 N N . GLU A 1 90 ? 16.043 -3.264 -10.719 1.00 89.00 90 GLU A N 1
ATOM 717 C CA . GLU A 1 90 ? 17.396 -2.723 -10.586 1.00 89.00 90 GLU A CA 1
ATOM 718 C C . GLU A 1 90 ? 17.765 -1.825 -11.780 1.00 89.00 90 GLU A C 1
ATOM 720 O O . GLU A 1 90 ? 18.454 -0.823 -11.611 1.00 89.00 90 GLU A O 1
ATOM 725 N N . GLU A 1 91 ? 17.205 -2.094 -12.965 1.00 85.62 91 GLU A N 1
ATOM 726 C CA . GLU A 1 91 ? 17.412 -1.304 -14.187 1.00 85.62 91 GLU A CA 1
ATOM 727 C C . GLU A 1 91 ? 16.989 0.172 -14.062 1.00 85.62 91 GLU A C 1
ATOM 729 O O . GLU A 1 91 ? 17.573 1.039 -14.721 1.00 85.62 91 GLU A O 1
ATOM 734 N N . TYR A 1 92 ? 16.004 0.461 -13.203 1.00 82.00 92 TYR A N 1
ATOM 735 C CA . TYR A 1 92 ? 15.531 1.817 -12.902 1.00 82.00 92 TYR A CA 1
ATOM 736 C C . TYR A 1 92 ? 16.270 2.455 -1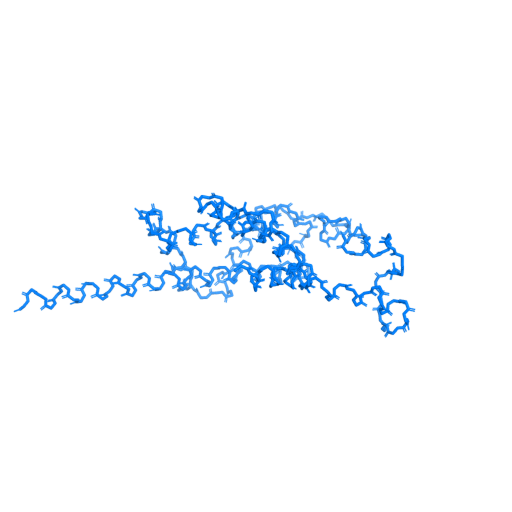1.715 1.00 82.00 92 TYR A C 1
ATOM 738 O O . TYR A 1 92 ? 16.169 3.663 -11.512 1.00 82.00 92 TYR A O 1
ATOM 746 N N . GLY A 1 93 ? 17.012 1.656 -10.942 1.00 85.00 93 GLY A N 1
ATOM 747 C CA . GLY A 1 93 ? 17.355 1.922 -9.549 1.00 85.00 93 GLY A CA 1
ATOM 748 C C . GLY A 1 93 ? 16.206 1.455 -8.654 1.00 85.00 93 GLY A C 1
ATOM 749 O O . GLY A 1 93 ? 15.122 2.017 -8.709 1.00 85.00 93 GLY A O 1
ATOM 750 N N . THR A 1 94 ? 16.420 0.430 -7.824 1.00 85.12 94 THR A N 1
ATOM 751 C CA . THR A 1 94 ? 15.376 -0.303 -7.065 1.00 85.12 94 THR A CA 1
ATOM 752 C C . THR A 1 94 ? 14.358 0.560 -6.313 1.00 85.12 94 THR A C 1
ATOM 754 O O . THR A 1 94 ? 13.207 0.169 -6.129 1.00 85.12 94 THR A O 1
ATOM 757 N N . PHE A 1 95 ? 14.765 1.753 -5.889 1.00 85.00 95 PHE A N 1
ATOM 758 C CA . PHE A 1 95 ? 13.929 2.702 -5.157 1.00 85.00 95 PHE A CA 1
ATOM 759 C C . PHE A 1 95 ? 13.691 4.015 -5.924 1.00 85.00 95 PHE A C 1
ATOM 761 O O . PHE A 1 95 ? 13.398 5.049 -5.320 1.00 85.00 95 PHE A O 1
ATOM 768 N N . SER A 1 96 ? 13.859 3.987 -7.239 1.00 84.44 96 SER A N 1
ATOM 769 C CA . SER A 1 96 ? 13.620 5.090 -8.162 1.00 84.44 96 SER A CA 1
ATOM 770 C C . SER A 1 96 ? 12.509 4.686 -9.133 1.00 84.44 96 SER A C 1
ATOM 772 O O . SER A 1 96 ? 12.433 3.552 -9.604 1.00 84.44 96 SER A O 1
ATOM 774 N N . LEU A 1 97 ? 11.600 5.612 -9.423 1.00 82.44 97 LEU A N 1
ATOM 775 C CA . LEU A 1 97 ? 10.535 5.422 -10.408 1.00 82.44 97 LEU A CA 1
ATOM 776 C C . LEU A 1 97 ? 11.070 5.507 -11.839 1.00 82.44 97 LEU A C 1
ATOM 778 O O . LEU A 1 97 ? 10.619 4.743 -12.691 1.00 82.44 97 LEU A O 1
ATOM 782 N N . ALA A 1 98 ? 12.030 6.401 -12.086 1.00 81.75 98 ALA A N 1
ATOM 783 C CA . ALA A 1 98 ? 12.689 6.585 -13.377 1.00 81.75 98 ALA A CA 1
ATOM 784 C C . ALA A 1 98 ? 14.208 6.741 -13.218 1.00 81.75 98 ALA A C 1
ATOM 786 O O . ALA A 1 98 ? 14.693 7.130 -12.160 1.00 81.75 98 ALA A O 1
ATOM 787 N N . LYS A 1 99 ? 14.965 6.444 -14.278 1.00 76.12 99 LYS A N 1
ATOM 788 C CA . LYS A 1 99 ? 16.434 6.369 -14.226 1.00 76.12 99 LYS A CA 1
ATOM 789 C C . LYS A 1 99 ? 17.148 7.729 -14.285 1.00 76.12 99 LYS A C 1
ATOM 791 O O . LYS A 1 99 ? 18.253 7.837 -13.769 1.00 76.12 99 LYS A O 1
ATOM 796 N N . LEU A 1 100 ? 16.562 8.744 -14.932 1.00 69.19 100 LEU A N 1
ATOM 797 C CA . LEU A 1 100 ? 17.285 9.968 -15.320 1.00 69.19 100 LEU A CA 1
ATOM 798 C C . LEU A 1 100 ? 16.439 11.252 -15.226 1.00 69.19 100 LEU A C 1
ATOM 800 O O . LEU A 1 100 ? 16.567 12.141 -16.060 1.00 69.19 100 LEU A O 1
ATOM 804 N N . GLU A 1 101 ? 15.547 11.348 -14.242 1.00 75.44 101 GLU A N 1
ATOM 805 C CA . GLU A 1 101 ? 14.703 12.537 -14.059 1.00 75.44 101 GLU A CA 1
ATOM 806 C C . GLU A 1 101 ? 15.046 13.261 -12.753 1.00 75.44 101 GLU A C 1
ATOM 808 O O . GLU A 1 101 ? 15.288 12.629 -11.719 1.00 75.44 101 GLU A O 1
ATOM 813 N N . ASN A 1 102 ? 15.043 14.596 -12.810 1.00 75.25 102 ASN A N 1
ATOM 814 C CA . ASN A 1 102 ? 15.091 15.444 -11.624 1.00 75.25 102 ASN A CA 1
ATOM 815 C C . ASN A 1 102 ? 13.686 15.469 -11.016 1.00 75.25 102 ASN A C 1
ATOM 817 O O . ASN A 1 102 ? 12.757 16.010 -11.612 1.00 75.25 102 ASN A O 1
ATOM 821 N N . GLY A 1 103 ? 13.524 14.833 -9.857 1.00 78.00 103 GLY A N 1
ATOM 822 C CA . GLY A 1 103 ? 12.239 14.762 -9.167 1.00 78.00 103 GLY A CA 1
ATOM 823 C C . GLY A 1 103 ? 11.767 16.109 -8.623 1.00 78.00 103 GLY A C 1
ATOM 824 O O . GLY A 1 103 ? 12.573 16.993 -8.332 1.00 78.00 103 GLY A O 1
ATOM 825 N N . SER A 1 104 ? 10.453 16.240 -8.447 1.00 83.44 104 SER A N 1
ATOM 826 C CA . SER A 1 104 ? 9.860 17.331 -7.666 1.00 83.44 104 SER A CA 1
ATOM 827 C C . SER A 1 104 ? 10.165 17.183 -6.167 1.00 83.44 104 SER A C 1
ATOM 829 O O . SER A 1 104 ? 10.552 16.110 -5.701 1.00 83.44 104 SER A O 1
ATOM 831 N N . SER A 1 105 ? 9.975 18.253 -5.386 1.00 88.56 105 SER A N 1
ATOM 832 C CA . SER A 1 105 ? 10.154 18.191 -3.930 1.00 88.56 105 SER A CA 1
ATOM 833 C C . SER A 1 105 ? 9.138 17.243 -3.285 1.00 88.56 105 SER A C 1
ATOM 835 O O . SER A 1 105 ? 7.972 17.198 -3.683 1.00 88.56 105 SER A O 1
ATOM 837 N N . THR A 1 106 ? 9.538 16.555 -2.210 1.00 88.44 106 THR A N 1
ATOM 838 C CA . THR A 1 106 ? 8.652 15.729 -1.370 1.00 88.44 106 THR A CA 1
ATOM 839 C C . THR A 1 106 ? 7.390 16.487 -0.947 1.00 88.44 106 THR A C 1
ATOM 841 O O . THR A 1 106 ? 6.298 15.922 -0.925 1.00 88.44 106 THR A O 1
ATOM 844 N N . THR A 1 107 ? 7.522 17.778 -0.620 1.00 89.06 107 THR A N 1
ATOM 845 C CA . THR A 1 107 ? 6.395 18.636 -0.222 1.00 89.06 107 THR A CA 1
ATOM 846 C C . THR A 1 107 ? 5.395 18.826 -1.351 1.00 89.06 107 THR A C 1
ATOM 848 O O . THR A 1 107 ? 4.191 18.790 -1.108 1.00 89.06 107 THR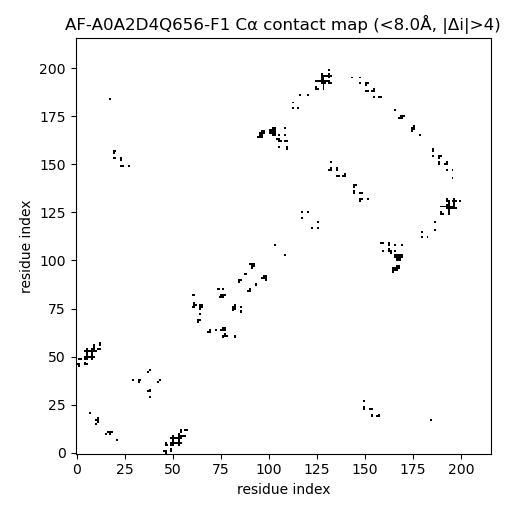 A O 1
ATOM 851 N N . ASP A 1 108 ? 5.886 18.974 -2.579 1.00 89.94 108 ASP A N 1
ATOM 852 C CA . ASP A 1 108 ? 5.057 19.201 -3.760 1.00 89.94 108 ASP A CA 1
ATOM 853 C C . ASP A 1 108 ? 4.292 17.925 -4.109 1.00 89.94 108 ASP A C 1
ATOM 855 O O . ASP A 1 108 ? 3.097 17.975 -4.394 1.00 89.94 108 ASP A O 1
ATOM 859 N N . VAL A 1 109 ? 4.952 16.766 -3.993 1.00 90.62 109 VAL A N 1
ATOM 860 C CA . VAL A 1 109 ? 4.324 15.452 -4.186 1.00 90.62 109 VAL A CA 1
ATOM 861 C C . VAL A 1 109 ? 3.220 15.221 -3.149 1.00 90.62 109 VAL A C 1
ATOM 863 O O . VAL A 1 109 ? 2.129 14.786 -3.512 1.00 90.62 109 VAL A O 1
ATOM 866 N N . LEU A 1 110 ? 3.465 15.540 -1.872 1.00 92.00 110 LEU A N 1
ATOM 867 C CA . LEU A 1 110 ? 2.465 15.406 -0.804 1.00 92.00 110 LEU A CA 1
ATOM 868 C C . LEU A 1 110 ? 1.293 16.376 -0.984 1.00 92.00 110 LEU A C 1
ATOM 870 O O . LEU A 1 110 ? 0.136 15.983 -0.838 1.00 92.00 110 LEU A O 1
ATOM 874 N N . LEU A 1 111 ? 1.571 17.639 -1.313 1.00 91.62 111 LEU A N 1
ATOM 875 C CA . LEU A 1 111 ? 0.530 18.634 -1.556 1.00 91.62 111 LEU A CA 1
ATOM 876 C C . LEU A 1 111 ? -0.332 18.226 -2.754 1.00 91.62 111 LEU A C 1
ATOM 878 O O . LEU A 1 111 ? -1.566 18.289 -2.690 1.00 91.62 111 LEU A O 1
ATOM 882 N N . LEU A 1 112 ? 0.301 17.750 -3.828 1.00 90.31 112 LEU A N 1
ATOM 883 C CA . LEU A 1 112 ? -0.425 17.268 -4.990 1.00 90.31 112 LEU A CA 1
ATOM 884 C C . LEU A 1 112 ? -1.241 16.013 -4.662 1.00 90.31 112 LEU A C 1
ATOM 886 O O . LEU A 1 112 ? -2.393 15.919 -5.070 1.00 90.31 112 LEU A O 1
ATOM 890 N N . GLN A 1 113 ? -0.708 15.094 -3.860 1.00 92.50 113 GLN A N 1
ATOM 891 C CA . GLN A 1 113 ? -1.455 13.927 -3.400 1.00 92.50 113 GLN A CA 1
ATOM 892 C C . GLN A 1 113 ? -2.722 14.334 -2.629 1.00 92.50 113 GLN A C 1
ATOM 894 O O . GLN A 1 113 ? -3.801 13.817 -2.908 1.00 92.50 113 GLN A O 1
ATOM 899 N N . VAL A 1 114 ? -2.624 15.288 -1.696 1.00 89.94 114 VAL A N 1
ATOM 900 C CA . VAL A 1 114 ? -3.774 15.768 -0.906 1.00 89.94 114 VAL A CA 1
ATOM 901 C C . VAL A 1 114 ? -4.807 16.484 -1.779 1.00 89.94 114 VAL A C 1
ATOM 903 O O . VAL A 1 114 ? -6.011 16.304 -1.594 1.00 89.94 114 VAL A O 1
ATOM 906 N N . THR A 1 115 ? -4.364 17.304 -2.733 1.00 89.38 115 THR A N 1
ATOM 907 C CA . THR A 1 115 ? -5.279 17.981 -3.669 1.00 89.38 115 THR A CA 1
ATOM 908 C C . THR A 1 115 ? -5.957 16.984 -4.607 1.00 89.38 115 THR A C 1
ATOM 910 O O . THR A 1 115 ? -7.171 17.053 -4.785 1.00 89.38 115 THR A O 1
ATOM 913 N N . HIS A 1 116 ? -5.223 15.993 -5.112 1.00 88.88 116 HIS A N 1
ATOM 914 C CA . HIS A 1 116 ? -5.767 14.909 -5.925 1.00 88.88 116 HIS A CA 1
ATOM 915 C C . HIS A 1 116 ? -6.780 14.059 -5.147 1.00 88.88 116 HIS A C 1
ATOM 917 O O . HIS A 1 116 ?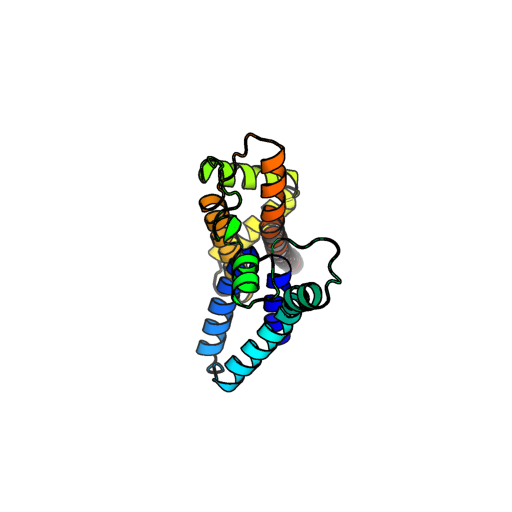 -7.864 13.773 -5.646 1.00 88.88 116 HIS A O 1
ATOM 923 N N . MET A 1 117 ? -6.495 13.730 -3.884 1.00 87.75 117 MET A N 1
ATOM 924 C CA . MET A 1 117 ? -7.438 13.030 -3.003 1.00 87.75 117 MET A CA 1
A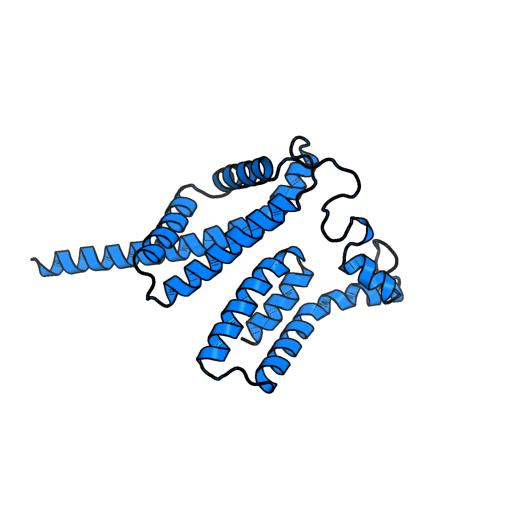TOM 925 C C . MET A 1 117 ? -8.773 13.768 -2.858 1.00 87.75 117 MET A C 1
ATOM 927 O O . MET A 1 117 ? -9.806 13.117 -2.762 1.00 87.75 117 MET A O 1
ATOM 931 N N . LYS A 1 118 ? -8.776 15.109 -2.830 1.00 85.69 118 LYS A N 1
ATOM 932 C CA . LYS A 1 118 ? -10.003 15.935 -2.768 1.00 85.69 118 LYS A CA 1
ATOM 933 C C . LYS A 1 118 ? -10.803 15.944 -4.061 1.00 85.69 118 LYS A C 1
ATOM 935 O O . LYS A 1 118 ? -12.009 16.145 -4.004 1.00 85.69 118 LYS A O 1
ATOM 940 N N . MET A 1 119 ? -10.135 15.761 -5.193 1.00 85.88 119 MET A N 1
ATOM 941 C CA . MET A 1 119 ? -10.791 15.694 -6.495 1.00 85.88 119 MET A CA 1
ATOM 942 C C . MET A 1 119 ? -11.399 14.311 -6.739 1.00 85.88 119 MET A C 1
ATOM 944 O O . MET A 1 119 ? -12.540 14.221 -7.177 1.00 85.88 119 MET A O 1
ATOM 948 N N . GLU A 1 120 ? -10.663 13.247 -6.411 1.00 88.00 120 GLU A N 1
ATOM 949 C CA . GLU A 1 120 ? -11.096 11.862 -6.638 1.00 88.00 120 GLU A CA 1
ATOM 950 C C . GLU A 1 120 ? -12.088 11.353 -5.584 1.00 88.00 120 GLU A C 1
ATOM 952 O O . GLU A 1 120 ? -13.003 10.590 -5.891 1.00 88.00 120 GLU A O 1
ATOM 957 N N . LEU A 1 121 ? -11.914 11.748 -4.318 1.00 88.69 121 LEU A N 1
ATOM 958 C CA . LEU A 1 121 ? -12.800 11.352 -3.223 1.00 88.69 121 LEU A CA 1
ATOM 959 C C . LEU A 1 121 ? -13.696 12.524 -2.829 1.00 88.69 121 LEU A C 1
ATOM 961 O O . LEU A 1 121 ? -13.222 13.636 -2.608 1.00 88.69 121 LEU A O 1
ATOM 965 N N . SER A 1 122 ? -14.989 12.251 -2.636 1.00 89.38 122 SER A N 1
ATOM 966 C CA . SER A 1 122 ? -15.926 13.239 -2.091 1.00 89.38 122 SER A CA 1
ATOM 967 C C . SER A 1 122 ? -15.447 13.773 -0.736 1.00 89.38 122 SER A C 1
ATOM 969 O O . SER A 1 122 ? -14.957 13.018 0.110 1.00 89.38 122 SER A O 1
ATOM 971 N N . LEU A 1 123 ? -15.664 15.070 -0.494 1.00 88.75 123 LEU A N 1
ATOM 972 C CA . LEU A 1 123 ? -15.339 15.733 0.775 1.00 88.75 123 LEU A CA 1
ATOM 973 C C . LEU A 1 123 ? -15.945 15.009 1.987 1.00 88.75 123 LEU A C 1
ATOM 975 O O . LEU A 1 123 ? -15.322 14.957 3.044 1.00 88.75 123 LEU A O 1
ATOM 979 N N . ILE A 1 124 ? -17.116 14.385 1.826 1.00 90.38 124 ILE A N 1
ATOM 980 C CA . ILE A 1 124 ? -17.791 13.615 2.883 1.00 90.38 124 ILE A CA 1
ATOM 981 C C . ILE A 1 124 ? -16.924 12.438 3.356 1.00 90.38 124 ILE A C 1
ATOM 983 O O . ILE A 1 124 ? -16.808 12.197 4.557 1.00 90.38 124 ILE A O 1
ATOM 987 N N . VAL A 1 125 ? -16.270 11.736 2.425 1.00 92.38 125 VAL A N 1
ATOM 988 C CA . VAL A 1 125 ? -15.389 10.598 2.738 1.00 92.38 125 VAL A CA 1
ATOM 989 C C . VAL A 1 125 ? -14.220 11.071 3.599 1.00 92.38 125 VAL A C 1
ATOM 991 O O . VAL A 1 125 ? -13.889 10.447 4.605 1.00 92.38 125 VAL A O 1
ATOM 994 N N . GLN A 1 126 ? -13.633 12.216 3.254 1.00 89.25 126 GLN A N 1
ATOM 995 C CA . GLN A 1 126 ? -12.518 12.786 4.007 1.00 89.25 126 GLN A CA 1
ATOM 996 C C . GLN A 1 126 ? -12.944 13.252 5.398 1.00 89.25 126 GLN A C 1
ATOM 998 O O . GLN A 1 126 ? -12.241 12.987 6.371 1.00 89.25 126 GLN A O 1
ATOM 1003 N N . VAL A 1 127 ? -14.112 13.891 5.512 1.00 92.00 127 VAL A N 1
ATOM 1004 C CA . VAL A 1 127 ? -14.674 14.298 6.806 1.00 92.00 127 VAL A CA 1
ATOM 1005 C C . VAL A 1 127 ? -14.874 13.078 7.703 1.00 92.00 127 VAL A C 1
ATOM 1007 O O . VAL A 1 127 ? -14.428 13.094 8.848 1.00 92.00 127 VAL A O 1
ATOM 1010 N N . PHE A 1 128 ? -15.457 11.989 7.194 1.00 93.94 128 PHE A N 1
ATOM 1011 C CA . PHE A 1 128 ? -15.617 10.768 7.984 1.00 93.94 128 PHE A CA 1
ATOM 1012 C C . PHE A 1 128 ? -14.281 10.134 8.378 1.00 93.94 128 PHE A C 1
ATOM 1014 O O . PHE A 1 128 ? -14.130 9.724 9.529 1.00 93.94 128 PHE A O 1
ATOM 1021 N N . ALA A 1 129 ? -13.289 10.102 7.486 1.00 93.12 129 ALA A N 1
ATOM 1022 C CA . ALA A 1 129 ? -11.957 9.606 7.831 1.00 93.12 129 ALA A CA 1
ATOM 1023 C C . ALA A 1 129 ? -11.310 10.442 8.953 1.00 93.12 129 ALA A C 1
ATOM 1025 O O . ALA A 1 129 ? -10.752 9.888 9.900 1.00 93.12 129 ALA A O 1
ATOM 1026 N N . MET A 1 130 ? -11.453 11.771 8.902 1.00 91.69 130 MET A N 1
ATOM 1027 C CA . MET A 1 130 ? -10.968 12.671 9.952 1.00 91.69 130 MET A CA 1
ATOM 1028 C C . MET A 1 130 ? -11.694 12.455 11.281 1.00 91.69 130 MET A C 1
ATOM 1030 O O . MET A 1 130 ? -11.043 12.381 12.323 1.00 91.69 130 MET A O 1
ATOM 1034 N N . VAL A 1 131 ? -13.020 12.290 11.258 1.00 90.88 131 VAL A N 1
ATOM 1035 C CA . VAL A 1 131 ? -13.812 11.967 12.455 1.00 90.88 131 VAL A CA 1
ATOM 1036 C C . VAL A 1 131 ? -13.328 10.660 13.087 1.00 90.88 131 VAL A C 1
ATOM 1038 O O . VAL A 1 131 ? -13.136 10.612 14.301 1.00 90.88 131 VAL A O 1
ATOM 1041 N N . ALA A 1 132 ? -13.055 9.625 12.284 1.00 91.12 132 ALA A N 1
ATOM 1042 C CA . ALA A 1 132 ? -12.514 8.361 12.782 1.00 91.12 132 ALA A CA 1
ATOM 1043 C C . ALA A 1 132 ? -11.198 8.571 13.550 1.00 91.12 132 ALA A C 1
ATOM 1045 O O . ALA A 1 132 ? -11.063 8.109 14.685 1.00 91.12 132 ALA A O 1
ATOM 1046 N N . CYS A 1 133 ? -10.255 9.314 12.963 1.00 90.88 133 CYS A N 1
ATOM 1047 C CA . CYS A 1 133 ? -8.958 9.611 13.571 1.00 90.88 133 CYS A CA 1
ATOM 1048 C C . CYS A 1 133 ? -9.084 10.445 14.856 1.00 90.88 133 CYS A C 1
ATOM 1050 O O . CYS A 1 133 ? -8.480 10.098 15.871 1.00 90.88 133 CYS A O 1
ATOM 1052 N N . V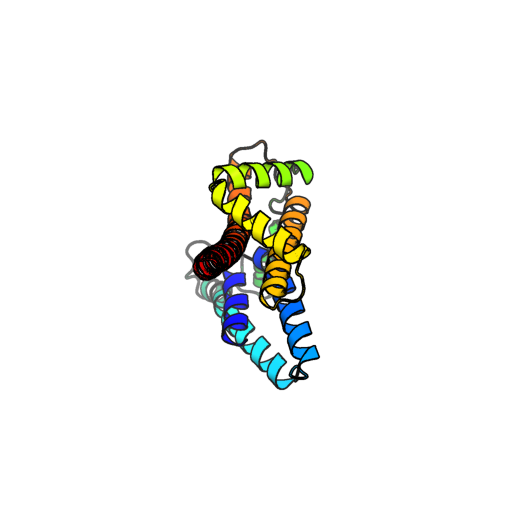AL A 1 134 ? -9.893 11.509 14.844 1.00 89.50 134 VAL A N 1
ATOM 1053 C CA . VAL A 1 134 ? -10.086 12.395 16.006 1.00 89.50 134 VAL A CA 1
ATOM 1054 C C . VAL A 1 134 ? -10.740 11.642 17.158 1.00 89.50 134 VAL A C 1
ATOM 1056 O O . VAL A 1 134 ? -10.244 11.667 18.284 1.00 89.50 134 VAL A O 1
ATOM 1059 N N . CYS A 1 135 ? -11.826 10.916 16.899 1.00 84.19 135 CYS A N 1
ATOM 1060 C CA . CYS A 1 135 ? -12.500 10.166 17.949 1.00 84.19 135 CYS A CA 1
ATOM 1061 C C . CYS A 1 135 ? -11.632 9.034 18.512 1.00 84.19 135 CYS A C 1
ATOM 1063 O O . CYS A 1 135 ? -11.681 8.763 19.712 1.00 84.19 135 CYS A O 1
ATOM 1065 N N . CYS A 1 136 ? -10.815 8.401 17.667 1.00 86.00 136 CYS A N 1
ATOM 1066 C CA . CYS A 1 136 ? -9.820 7.419 18.082 1.00 86.00 136 CYS A CA 1
ATOM 1067 C C . CYS A 1 136 ? -8.757 8.035 19.006 1.00 86.00 136 CYS A C 1
ATOM 1069 O O . CYS A 1 136 ? -8.439 7.453 20.043 1.00 86.00 136 CYS A O 1
ATOM 1071 N N . ALA A 1 137 ? -8.259 9.234 18.684 1.00 85.19 137 ALA A N 1
ATOM 1072 C CA . ALA A 1 137 ? -7.295 9.952 19.519 1.00 85.19 137 ALA A CA 1
ATOM 1073 C C . ALA A 1 137 ? -7.872 10.321 20.898 1.00 85.19 137 ALA A C 1
ATOM 1075 O O . ALA A 1 137 ? -7.179 10.210 21.906 1.00 85.19 137 ALA A O 1
ATOM 1076 N N . VAL A 1 138 ? -9.153 10.698 20.960 1.00 83.00 138 VAL A N 1
ATOM 1077 C CA . VAL A 1 138 ? -9.836 11.042 22.221 1.00 83.00 138 VAL A CA 1
ATOM 1078 C C . VAL A 1 138 ? -10.196 9.797 23.045 1.00 83.00 138 VAL A C 1
ATOM 1080 O O . VAL A 1 138 ? -10.198 9.845 24.275 1.00 83.00 138 VAL A O 1
ATOM 1083 N N . ARG A 1 139 ? -10.505 8.661 22.401 1.00 75.81 139 ARG A N 1
ATOM 1084 C CA . ARG A 1 139 ? -10.907 7.408 23.071 1.00 75.81 139 ARG A CA 1
ATOM 1085 C C . ARG A 1 139 ? -10.077 6.205 22.594 1.00 75.81 139 ARG A C 1
ATOM 1087 O O . ARG A 1 139 ? -10.612 5.298 21.950 1.00 75.81 139 ARG A O 1
ATOM 1094 N N . PRO A 1 140 ? -8.789 6.121 22.977 1.00 70.94 140 PRO A N 1
ATOM 1095 C CA . PRO A 1 140 ? -7.856 5.153 22.401 1.00 70.94 140 PRO A CA 1
ATOM 1096 C C . PRO A 1 140 ? -8.104 3.691 22.813 1.00 70.94 140 PRO A C 1
ATOM 1098 O O . PRO A 1 140 ? -7.558 2.784 22.190 1.00 70.94 140 PRO A O 1
ATOM 1101 N N . LYS A 1 141 ? -8.925 3.428 23.839 1.00 71.06 141 LYS A N 1
ATOM 1102 C CA . LYS A 1 141 ? -9.031 2.108 24.496 1.00 71.06 141 LYS A CA 1
ATOM 1103 C C . LYS A 1 141 ? -9.914 1.066 23.785 1.00 71.06 141 LYS A C 1
ATOM 1105 O O . LYS A 1 141 ? -10.192 0.026 24.367 1.00 71.06 141 LYS A O 1
ATOM 1110 N N . THR A 1 142 ? -10.375 1.312 22.560 1.00 77.75 142 THR A N 1
ATOM 1111 C CA . THR A 1 142 ? -11.234 0.356 21.829 1.00 77.75 142 THR A CA 1
ATOM 1112 C C . THR A 1 142 ? -10.433 -0.505 20.848 1.00 77.75 142 THR A C 1
ATOM 1114 O O . THR A 1 142 ? -9.430 -0.056 20.298 1.00 77.75 142 THR A O 1
ATOM 1117 N N . GLU A 1 143 ? -10.885 -1.730 20.554 1.00 78.69 143 GLU A N 1
ATOM 1118 C CA . GLU A 1 143 ? -10.268 -2.547 19.491 1.00 78.69 143 GLU A CA 1
ATOM 1119 C C . GLU A 1 143 ? -10.321 -1.843 18.124 1.00 78.69 143 GLU A C 1
ATOM 1121 O O . GLU A 1 143 ? -9.362 -1.884 17.355 1.00 78.69 143 GLU A O 1
ATOM 1126 N N . LYS A 1 144 ? -11.417 -1.118 17.849 1.00 83.69 144 LYS A N 1
ATOM 1127 C CA . LYS A 1 144 ? -11.565 -0.291 16.641 1.00 83.69 144 LYS A CA 1
ATOM 1128 C C . LYS A 1 144 ? -10.491 0.798 16.559 1.00 83.69 144 LYS A C 1
ATOM 1130 O O . LYS A 1 144 ? -9.984 1.056 15.474 1.00 83.69 144 LYS A O 1
ATOM 1135 N N . SER A 1 145 ? -10.101 1.387 17.692 1.00 86.94 145 SER A N 1
ATOM 1136 C CA . SER A 1 145 ? -9.020 2.379 17.756 1.00 86.94 145 SER A CA 1
ATOM 1137 C C . SER A 1 145 ? -7.678 1.795 17.298 1.00 86.94 145 SER A C 1
ATOM 1139 O O . SER A 1 145 ? -6.972 2.430 16.520 1.00 86.94 145 SER A O 1
ATOM 1141 N N . GLN A 1 146 ? -7.352 0.549 17.666 1.00 89.62 146 GLN A N 1
ATOM 1142 C CA . GLN A 1 146 ? -6.119 -0.099 17.193 1.00 89.62 146 GLN A CA 1
ATOM 1143 C C . GLN A 1 146 ? -6.099 -0.279 15.669 1.00 89.62 146 GLN A C 1
ATOM 1145 O O . GLN A 1 146 ? -5.057 -0.085 15.046 1.00 89.62 146 GLN A O 1
ATOM 1150 N N . LEU A 1 147 ? -7.242 -0.617 15.062 1.00 91.94 147 LEU A N 1
ATOM 1151 C CA . LEU A 1 147 ? -7.363 -0.729 13.606 1.00 91.94 147 LEU A CA 1
ATOM 1152 C C . LEU A 1 147 ? -7.260 0.638 12.921 1.00 91.94 147 LEU A C 1
ATOM 1154 O O . LEU A 1 147 ? -6.549 0.760 11.929 1.00 91.94 147 LEU A O 1
ATOM 1158 N N . ILE A 1 148 ? -7.915 1.669 13.464 1.00 93.25 148 ILE A N 1
ATOM 1159 C CA . ILE A 1 148 ? -7.815 3.043 12.949 1.00 93.25 148 ILE A CA 1
ATOM 1160 C C . ILE A 1 148 ? -6.357 3.513 12.996 1.00 93.25 148 ILE A C 1
ATOM 1162 O O . ILE A 1 148 ? -5.847 3.993 11.990 1.00 93.25 148 ILE A O 1
ATOM 1166 N N . TRP A 1 149 ? -5.647 3.297 14.107 1.00 92.62 149 TRP A N 1
ATOM 1167 C CA . TRP A 1 149 ? -4.221 3.616 14.214 1.00 92.62 149 TRP A CA 1
ATOM 1168 C C . TRP A 1 149 ? -3.353 2.839 13.222 1.00 92.62 149 TRP A C 1
ATOM 1170 O O . TRP A 1 149 ? -2.445 3.427 12.637 1.00 92.62 149 TRP A O 1
ATOM 1180 N N . LEU A 1 150 ? -3.639 1.554 12.989 1.00 94.75 150 LEU A N 1
ATOM 1181 C CA . LEU A 1 150 ? -2.940 0.755 11.981 1.00 94.75 150 LEU A CA 1
ATOM 1182 C C . LEU A 1 150 ? -3.126 1.349 10.577 1.00 94.75 150 LEU A C 1
ATOM 1184 O O . LEU A 1 150 ? -2.138 1.609 9.894 1.00 94.75 150 LEU A O 1
ATOM 1188 N N . PHE A 1 151 ? -4.368 1.608 10.161 1.00 95.69 151 PHE A N 1
ATOM 1189 C CA . PHE A 1 151 ? -4.662 2.184 8.846 1.00 95.69 151 PHE A CA 1
ATOM 1190 C C . PHE A 1 151 ? -4.096 3.602 8.695 1.00 95.69 151 PHE A C 1
ATOM 1192 O O . PHE A 1 151 ? -3.514 3.922 7.660 1.00 95.69 151 PHE A O 1
ATOM 1199 N N . THR A 1 152 ? -4.174 4.436 9.731 1.00 94.81 152 THR A N 1
ATOM 1200 C CA . THR A 1 152 ? -3.555 5.767 9.729 1.00 94.81 152 THR A CA 1
ATOM 1201 C C . THR A 1 152 ? -2.033 5.674 9.629 1.00 94.81 152 THR A C 1
ATOM 1203 O O . THR A 1 152 ? -1.434 6.384 8.825 1.00 94.81 152 THR A O 1
ATOM 1206 N N . SER A 1 153 ? -1.393 4.759 10.366 1.00 94.81 153 SER A N 1
ATOM 1207 C CA . SER A 1 153 ? 0.048 4.515 10.245 1.00 94.81 153 SER A CA 1
ATOM 1208 C C . SER A 1 153 ? 0.415 4.064 8.835 1.00 94.81 153 SER A C 1
ATOM 1210 O O . SER A 1 153 ? 1.369 4.588 8.270 1.00 94.81 153 SER A O 1
ATOM 1212 N N . MET A 1 154 ? -0.349 3.142 8.243 1.00 96.31 154 MET A N 1
ATOM 1213 C CA . MET A 1 154 ? -0.147 2.702 6.862 1.00 96.31 154 MET A CA 1
ATOM 1214 C C . MET A 1 154 ? -0.201 3.897 5.903 1.00 96.31 154 MET A C 1
ATOM 1216 O O . MET A 1 154 ? 0.737 4.097 5.131 1.00 96.31 154 MET A O 1
ATOM 1220 N N . LEU A 1 155 ? -1.252 4.723 5.984 1.00 95.50 155 LEU A N 1
ATOM 1221 C CA . LEU A 1 155 ? -1.432 5.905 5.136 1.00 95.50 155 LEU A CA 1
ATOM 1222 C C . LEU A 1 155 ? -0.250 6.875 5.243 1.00 95.50 155 LEU A C 1
ATOM 1224 O O . LEU A 1 155 ? 0.280 7.300 4.215 1.00 95.50 155 LEU A O 1
ATOM 1228 N N . LEU A 1 156 ? 0.169 7.207 6.467 1.00 95.31 156 LEU A N 1
ATOM 1229 C CA . LEU A 1 156 ? 1.246 8.165 6.717 1.00 95.31 156 LEU A CA 1
ATOM 1230 C C . LEU A 1 156 ? 2.599 7.626 6.251 1.00 95.31 156 LEU A C 1
ATOM 1232 O O . LEU A 1 156 ? 3.293 8.302 5.491 1.00 95.31 156 LEU A O 1
ATOM 1236 N N . THR A 1 157 ? 2.957 6.401 6.648 1.00 95.38 157 THR A N 1
ATOM 1237 C CA . THR A 1 157 ? 4.241 5.790 6.282 1.00 95.38 157 THR A CA 1
ATOM 1238 C C . THR A 1 157 ? 4.366 5.640 4.771 1.00 95.38 157 THR A C 1
ATOM 1240 O O . THR A 1 157 ? 5.404 5.976 4.210 1.00 95.38 157 THR A O 1
ATOM 1243 N N . TYR A 1 158 ? 3.308 5.191 4.093 1.00 95.56 158 TYR A N 1
ATOM 1244 C CA . TYR A 1 158 ? 3.318 5.061 2.638 1.00 95.56 158 TYR A CA 1
ATOM 1245 C C . TYR A 1 158 ? 3.382 6.403 1.925 1.00 95.56 158 TYR A C 1
ATOM 1247 O O . TYR A 1 158 ? 4.210 6.558 1.035 1.00 95.56 158 TYR A O 1
ATOM 1255 N N . SER A 1 159 ? 2.543 7.369 2.307 1.00 94.75 159 SER A N 1
ATOM 1256 C CA . SER A 1 159 ? 2.491 8.665 1.619 1.00 94.75 159 SER A CA 1
ATOM 1257 C C . SER A 1 159 ? 3.818 9.406 1.769 1.00 94.75 159 SER A C 1
ATOM 1259 O O . SER A 1 159 ? 4.352 9.912 0.786 1.00 94.75 159 SER A O 1
ATOM 1261 N N . PHE A 1 160 ? 4.414 9.369 2.965 1.00 94.25 160 PHE A N 1
ATOM 1262 C CA . PHE A 1 160 ? 5.740 9.931 3.200 1.00 94.25 160 PHE A CA 1
ATOM 1263 C C . PHE A 1 160 ? 6.833 9.195 2.417 1.00 94.25 160 PHE A C 1
ATOM 1265 O O . PHE A 1 160 ? 7.596 9.830 1.693 1.00 94.25 160 PHE A O 1
ATOM 1272 N N . PHE A 1 161 ? 6.906 7.864 2.529 1.00 93.38 161 PHE A N 1
ATOM 1273 C CA . PHE A 1 161 ? 7.935 7.082 1.841 1.00 93.38 161 PHE A CA 1
ATOM 1274 C C . PHE A 1 161 ? 7.848 7.258 0.324 1.00 93.38 161 PHE A C 1
ATOM 1276 O O . PHE A 1 161 ? 8.864 7.459 -0.337 1.00 93.38 161 PHE A O 1
ATOM 1283 N N . PHE A 1 162 ? 6.636 7.207 -0.229 1.00 92.88 162 PHE A N 1
ATOM 1284 C CA . PHE A 1 162 ? 6.417 7.381 -1.654 1.00 92.88 162 PHE A CA 1
ATOM 1285 C C . PHE A 1 162 ? 6.808 8.789 -2.101 1.00 92.88 162 PHE A C 1
ATOM 1287 O O . PHE A 1 162 ? 7.571 8.912 -3.050 1.00 92.88 162 PHE A O 1
ATOM 1294 N N . ALA A 1 163 ? 6.365 9.837 -1.400 1.00 91.50 163 ALA A N 1
ATOM 1295 C CA . ALA A 1 163 ? 6.721 11.211 -1.742 1.00 91.50 163 ALA A CA 1
ATOM 1296 C C . ALA A 1 163 ? 8.229 11.473 -1.649 1.00 91.50 163 ALA A C 1
ATOM 1298 O O . ALA A 1 163 ? 8.779 12.176 -2.488 1.00 91.50 163 ALA A O 1
ATOM 1299 N N . TRP A 1 164 ? 8.911 10.871 -0.671 1.00 90.12 164 TRP A N 1
ATOM 1300 C CA . TRP A 1 164 ? 10.361 10.991 -0.527 1.00 90.12 164 TRP A CA 1
ATOM 1301 C C . TRP A 1 164 ? 11.125 10.287 -1.657 1.00 90.12 164 TRP A C 1
ATOM 1303 O O . TRP A 1 164 ? 12.164 10.767 -2.104 1.00 90.12 164 TRP A O 1
ATOM 1313 N N . ARG A 1 165 ? 10.622 9.144 -2.135 1.00 90.00 165 ARG A N 1
ATOM 1314 C CA . ARG A 1 165 ? 11.244 8.381 -3.231 1.00 90.00 165 ARG A CA 1
ATOM 1315 C C . ARG A 1 165 ? 10.748 8.785 -4.619 1.00 90.00 165 ARG A C 1
ATOM 1317 O O . ARG A 1 165 ? 11.278 8.282 -5.609 1.00 90.00 165 ARG A O 1
ATOM 1324 N N . ALA A 1 166 ? 9.751 9.662 -4.705 1.00 86.81 166 ALA A N 1
ATOM 1325 C CA . ALA A 1 166 ? 9.156 10.092 -5.957 1.00 86.81 166 ALA A CA 1
ATOM 1326 C C . ALA A 1 166 ? 10.131 10.969 -6.755 1.00 86.81 166 ALA A C 1
ATOM 1328 O O . ALA A 1 166 ? 10.158 12.183 -6.605 1.00 86.81 166 ALA A O 1
ATOM 1329 N N . ASN A 1 167 ? 10.932 10.361 -7.629 1.00 87.81 167 ASN A N 1
ATOM 1330 C CA . ASN A 1 167 ? 11.931 11.073 -8.429 1.00 87.81 167 ASN A CA 1
ATOM 1331 C C . ASN A 1 167 ? 11.426 11.471 -9.830 1.00 87.81 167 ASN A C 1
ATOM 1333 O O . ASN A 1 167 ? 12.180 11.453 -10.799 1.00 87.81 167 ASN A O 1
ATOM 1337 N N . LEU A 1 168 ? 10.139 11.797 -9.946 1.00 87.19 168 LEU A N 1
ATOM 1338 C CA . LEU A 1 168 ? 9.508 12.227 -11.193 1.00 87.19 168 LEU A CA 1
ATOM 1339 C C . LEU A 1 168 ? 9.126 13.707 -11.118 1.00 87.19 168 LEU A C 1
ATOM 1341 O O . LEU A 1 168 ? 8.643 14.168 -10.085 1.00 87.19 168 LEU A O 1
ATOM 1345 N N . ASP A 1 169 ? 9.315 14.429 -12.222 1.00 86.44 169 ASP A N 1
ATOM 1346 C CA . ASP A 1 169 ? 8.860 15.813 -12.353 1.00 86.44 169 ASP A CA 1
ATOM 1347 C C . ASP A 1 169 ? 7.345 15.858 -12.589 1.00 86.44 169 ASP A C 1
ATOM 1349 O O . ASP A 1 169 ? 6.836 15.497 -13.653 1.00 86.44 169 ASP A O 1
ATOM 1353 N N . ILE A 1 170 ? 6.623 16.321 -11.577 1.00 85.38 170 ILE A N 1
ATOM 1354 C CA . ILE A 1 170 ? 5.165 16.429 -11.560 1.00 85.38 170 ILE A CA 1
ATOM 1355 C C . ILE A 1 170 ? 4.639 17.474 -12.559 1.00 85.38 170 ILE A C 1
ATOM 1357 O O . ILE A 1 170 ? 3.473 17.411 -12.957 1.00 85.38 170 ILE A O 1
ATOM 1361 N N . SER A 1 171 ? 5.484 18.401 -13.015 1.00 85.94 171 SER A N 1
ATOM 1362 C CA . SER A 1 171 ? 5.113 19.424 -14.003 1.00 85.94 171 SER A CA 1
ATOM 1363 C C . SER A 1 171 ? 4.734 18.804 -15.350 1.00 85.94 171 SER A C 1
ATOM 1365 O O . SER A 1 171 ? 3.939 19.365 -16.106 1.00 85.94 171 SER A O 1
ATOM 1367 N N . LYS A 1 172 ? 5.282 17.621 -15.658 1.00 88.19 172 LYS A N 1
ATOM 1368 C CA . LYS A 1 172 ? 4.997 16.884 -16.890 1.00 88.19 172 LYS A CA 1
ATOM 1369 C C . LYS A 1 172 ? 3.724 16.038 -16.706 1.00 88.19 172 LYS A C 1
ATOM 1371 O O . LYS A 1 172 ? 3.706 15.139 -15.859 1.00 88.19 172 LYS A O 1
ATOM 1376 N N . PRO A 1 173 ? 2.680 16.213 -17.542 1.00 88.00 173 PRO A N 1
ATOM 1377 C CA . PRO A 1 173 ? 1.402 15.513 -17.371 1.00 88.00 173 PRO A CA 1
ATOM 1378 C C . PRO A 1 173 ? 1.532 13.985 -17.468 1.00 88.00 173 PRO A C 1
ATOM 1380 O O . PRO A 1 173 ? 0.826 13.259 -16.771 1.00 88.00 173 PRO A O 1
ATOM 1383 N N . LEU A 1 174 ? 2.477 13.486 -18.273 1.00 88.25 174 LEU A N 1
ATOM 1384 C CA . LEU A 1 174 ? 2.760 12.052 -18.378 1.00 88.25 174 LEU A CA 1
ATOM 1385 C C . LEU A 1 174 ? 3.210 11.456 -17.034 1.00 88.25 174 LEU A C 1
ATOM 1387 O O . LEU A 1 174 ? 2.749 10.387 -16.643 1.00 88.25 174 LEU A O 1
ATOM 1391 N N . PHE A 1 175 ? 4.098 12.147 -16.321 1.00 88.44 175 PHE A N 1
ATOM 1392 C CA . PHE A 1 175 ? 4.644 11.678 -15.048 1.00 88.44 175 PHE A CA 1
ATOM 1393 C C . PHE A 1 175 ? 3.657 11.845 -13.903 1.00 88.44 175 PHE A C 1
ATOM 1395 O O . PHE A 1 175 ? 3.551 10.952 -13.062 1.00 88.44 175 PHE A O 1
ATOM 1402 N N . LYS A 1 176 ? 2.866 12.922 -13.931 1.00 88.19 176 LYS A N 1
ATOM 1403 C CA . LYS A 1 176 ? 1.716 13.094 -13.041 1.00 88.19 176 LYS A CA 1
ATOM 1404 C C . LYS A 1 176 ? 0.788 11.876 -13.106 1.00 88.19 176 LYS A C 1
ATOM 1406 O O . LYS A 1 176 ? 0.537 11.257 -12.079 1.00 88.19 176 LYS A O 1
ATOM 1411 N N . GLY A 1 177 ? 0.410 11.444 -14.311 1.00 88.81 177 GLY A N 1
ATOM 1412 C CA . GLY A 1 177 ? -0.441 10.265 -14.504 1.00 88.81 177 GLY A CA 1
ATOM 1413 C C . GLY A 1 177 ? 0.181 8.936 -14.048 1.00 88.81 177 GLY A C 1
ATOM 1414 O O . GLY A 1 177 ? -0.542 7.999 -13.710 1.00 88.81 177 GLY A O 1
ATOM 1415 N N . VAL A 1 178 ? 1.515 8.820 -14.016 1.00 90.06 178 VAL A N 1
ATOM 1416 C CA . VAL A 1 178 ? 2.196 7.652 -13.425 1.00 90.06 178 VAL A CA 1
ATOM 1417 C C . VAL A 1 178 ? 2.060 7.682 -11.907 1.00 90.06 178 VAL A C 1
ATOM 1419 O O . VAL A 1 178 ? 1.675 6.679 -11.312 1.00 90.06 178 VAL A O 1
ATOM 1422 N N . VAL A 1 179 ? 2.345 8.831 -11.296 1.00 90.75 179 VAL A N 1
ATOM 1423 C CA . VAL A 1 179 ? 2.292 9.044 -9.847 1.00 90.75 179 VAL A CA 1
ATOM 1424 C C . VAL A 1 179 ? 0.869 8.874 -9.292 1.00 90.75 179 VAL A C 1
ATOM 1426 O O . VAL A 1 179 ? 0.690 8.222 -8.264 1.00 90.75 179 VAL A O 1
ATOM 1429 N N . GLU A 1 180 ? -0.151 9.356 -10.003 1.00 90.56 180 GLU A N 1
ATOM 1430 C CA . GLU A 1 180 ? -1.564 9.247 -9.604 1.00 90.56 180 GLU A CA 1
ATOM 1431 C C . GLU A 1 180 ? -2.018 7.793 -9.388 1.00 90.56 180 GLU A C 1
ATOM 1433 O O . GLU A 1 180 ? -2.772 7.504 -8.456 1.00 90.56 180 GLU A O 1
ATOM 1438 N N . ARG A 1 181 ? -1.493 6.839 -10.170 1.00 90.69 181 ARG A N 1
ATOM 1439 C CA . ARG A 1 181 ? -1.814 5.406 -10.007 1.00 90.69 181 ARG A CA 1
ATOM 1440 C C . ARG A 1 181 ? -1.321 4.841 -8.680 1.00 90.69 181 ARG A C 1
ATOM 1442 O O . ARG A 1 181 ? -1.965 3.960 -8.118 1.00 90.69 181 ARG A O 1
ATOM 1449 N N . PHE A 1 182 ? -0.205 5.347 -8.160 1.00 91.88 182 PHE A N 1
ATOM 1450 C CA . PHE A 1 182 ? 0.297 4.937 -6.849 1.00 91.88 182 PHE A CA 1
ATOM 1451 C C . PHE A 1 182 ? -0.589 5.488 -5.725 1.00 91.88 182 PHE A C 1
ATOM 1453 O O . PHE A 1 182 ? -0.849 4.796 -4.742 1.00 91.88 182 PHE A O 1
ATOM 1460 N N . TRP A 1 183 ? -1.159 6.683 -5.890 1.00 91.69 183 TRP A N 1
ATOM 1461 C CA . TRP A 1 183 ? -2.034 7.280 -4.877 1.00 91.69 183 TRP A CA 1
ATOM 1462 C C . TRP A 1 183 ? -3.353 6.538 -4.660 1.00 91.69 183 TRP A C 1
ATOM 1464 O O . TRP A 1 183 ? -3.931 6.657 -3.578 1.00 91.69 183 TRP A O 1
ATOM 1474 N N . MET A 1 184 ? -3.787 5.702 -5.608 1.00 91.94 184 MET A N 1
ATOM 1475 C CA . MET A 1 184 ? -4.953 4.826 -5.433 1.00 91.94 184 MET A CA 1
ATOM 1476 C C . MET A 1 184 ? -4.835 3.930 -4.194 1.00 91.94 184 MET A C 1
ATOM 1478 O O . MET A 1 184 ? -5.834 3.662 -3.523 1.00 91.94 184 MET A O 1
ATOM 1482 N N . GLN A 1 185 ? -3.614 3.518 -3.841 1.00 91.88 185 GLN A N 1
ATOM 1483 C CA . GLN A 1 185 ? -3.353 2.724 -2.644 1.00 91.88 185 GLN A CA 1
ATOM 1484 C C . GLN A 1 185 ? -3.680 3.516 -1.359 1.00 91.88 185 GLN A C 1
ATOM 1486 O O . GLN A 1 185 ? -4.350 2.991 -0.470 1.00 91.88 185 GLN A O 1
ATOM 1491 N N . SER A 1 186 ? -3.293 4.795 -1.289 1.00 93.56 186 SER A N 1
ATOM 1492 C CA . SER A 1 186 ? -3.665 5.688 -0.182 1.00 93.56 186 SER A CA 1
ATOM 1493 C C . SER A 1 186 ? -5.164 5.993 -0.155 1.00 93.56 186 SER A C 1
ATOM 1495 O O . SER A 1 186 ? -5.762 6.018 0.921 1.00 93.56 186 SER A O 1
ATOM 1497 N N . ASN A 1 187 ? -5.791 6.180 -1.322 1.00 94.00 187 ASN A N 1
ATOM 1498 C CA . ASN A 1 187 ? -7.231 6.435 -1.423 1.00 94.00 187 ASN A CA 1
ATOM 1499 C C . ASN A 1 187 ? -8.047 5.287 -0.814 1.00 94.00 187 ASN A C 1
ATOM 1501 O O . ASN A 1 187 ? -8.984 5.533 -0.056 1.00 94.00 187 ASN A O 1
ATOM 1505 N N . ALA A 1 188 ? -7.653 4.036 -1.074 1.00 93.38 188 ALA A N 1
ATOM 1506 C CA . ALA A 1 188 ? -8.304 2.865 -0.492 1.00 93.38 188 ALA A CA 1
ATOM 1507 C C . ALA A 1 188 ? -8.281 2.890 1.048 1.00 93.38 188 ALA A C 1
ATOM 1509 O O . ALA A 1 188 ? -9.286 2.586 1.691 1.00 93.38 188 ALA A O 1
ATOM 1510 N N . VAL A 1 189 ? -7.164 3.310 1.652 1.00 94.75 189 VAL A N 1
ATOM 1511 C CA . VAL A 1 189 ? -7.050 3.429 3.115 1.00 94.75 189 VAL A CA 1
ATOM 1512 C C . VAL A 1 189 ? -7.965 4.524 3.664 1.00 94.75 189 VAL A C 1
ATOM 1514 O O . VAL A 1 189 ? -8.625 4.311 4.681 1.00 94.75 189 VAL A O 1
ATOM 1517 N N . ILE A 1 190 ? -8.066 5.667 2.980 1.00 94.69 190 ILE A N 1
ATOM 1518 C CA . ILE A 1 190 ? -8.974 6.756 3.373 1.00 94.69 190 ILE A CA 1
ATOM 1519 C C . ILE A 1 190 ? -10.431 6.284 3.349 1.00 94.69 190 ILE A C 1
ATOM 1521 O O . ILE A 1 190 ? -11.177 6.580 4.279 1.00 94.69 190 ILE A O 1
ATOM 1525 N N . VAL A 1 191 ? -10.833 5.510 2.338 1.00 95.31 191 VAL A N 1
ATOM 1526 C CA . VAL A 1 191 ? -12.191 4.945 2.254 1.00 95.31 191 VAL A CA 1
ATOM 1527 C C . VAL A 1 191 ? -12.475 3.997 3.424 1.00 95.31 191 VAL A C 1
ATOM 1529 O O . VAL A 1 191 ? -13.546 4.063 4.026 1.00 95.31 191 VAL A O 1
ATOM 1532 N N . VAL A 1 192 ? -11.509 3.156 3.804 1.00 95.44 192 VAL A N 1
ATOM 1533 C CA . VAL A 1 192 ? -11.645 2.275 4.975 1.00 95.44 192 VAL A CA 1
ATOM 1534 C C . VAL A 1 192 ? -11.781 3.087 6.270 1.00 95.44 192 VAL A C 1
ATOM 1536 O O . VAL A 1 192 ? -12.670 2.812 7.078 1.00 95.44 192 VAL A O 1
ATOM 1539 N N . LEU A 1 193 ? -10.959 4.126 6.454 1.00 95.25 193 LEU A N 1
ATOM 1540 C CA . LEU A 1 193 ? -11.056 5.044 7.596 1.00 95.25 193 LEU A CA 1
ATOM 1541 C C . LEU A 1 193 ? -12.405 5.775 7.634 1.00 95.25 193 LEU A C 1
ATOM 1543 O O . LEU A 1 193 ? -13.009 5.899 8.699 1.00 95.25 193 LEU A O 1
ATOM 1547 N N . ALA A 1 194 ? -12.917 6.199 6.480 1.00 95.00 194 ALA A N 1
ATOM 1548 C CA . ALA A 1 194 ? -14.235 6.808 6.365 1.00 95.00 194 ALA A CA 1
ATOM 1549 C C . ALA A 1 194 ? -15.350 5.851 6.808 1.00 95.00 194 ALA A C 1
ATOM 1551 O O . ALA A 1 194 ? -16.261 6.266 7.522 1.00 95.00 194 ALA A O 1
ATOM 1552 N N . GLY A 1 195 ? -15.248 4.560 6.472 1.00 94.25 195 GLY A N 1
ATOM 1553 C CA . GLY A 1 195 ? -16.172 3.530 6.956 1.00 94.25 195 GLY A CA 1
ATOM 1554 C C . GLY A 1 195 ? -16.191 3.415 8.485 1.00 94.25 195 GLY A C 1
ATOM 1555 O O . GLY A 1 195 ? -17.263 3.335 9.091 1.00 94.25 195 GLY A O 1
ATOM 1556 N N . PHE A 1 196 ? -15.023 3.484 9.135 1.00 92.38 196 PHE A N 1
ATOM 1557 C CA . PHE A 1 196 ? -14.943 3.529 10.600 1.00 92.38 196 PHE A CA 1
ATOM 1558 C C . PHE A 1 196 ? -15.579 4.798 11.179 1.00 92.38 196 PHE A C 1
ATOM 1560 O O . PHE A 1 196 ? -16.310 4.714 12.169 1.00 92.38 196 PHE A O 1
ATOM 1567 N N . GLY A 1 197 ? -15.338 5.955 10.558 1.00 91.31 197 GLY A N 1
ATOM 1568 C CA . GLY A 1 197 ? -15.921 7.232 10.976 1.00 91.31 197 GLY A CA 1
ATOM 1569 C C . GLY A 1 197 ? -17.441 7.241 10.870 1.00 91.31 197 GLY A C 1
ATOM 1570 O O . GLY A 1 197 ? -18.125 7.629 11.815 1.00 91.31 197 GLY A O 1
ATOM 1571 N N . PHE A 1 198 ? -17.971 6.722 9.763 1.00 91.88 198 PHE A N 1
ATOM 1572 C CA . PHE A 1 198 ? -19.405 6.553 9.562 1.00 91.88 198 PHE A CA 1
ATOM 1573 C C . PHE A 1 198 ? -20.023 5.625 10.617 1.00 91.88 198 PHE A C 1
ATOM 1575 O O . PHE A 1 198 ? -21.007 5.994 11.255 1.00 91.88 198 PHE A O 1
ATOM 1582 N N . SER A 1 199 ? -19.417 4.457 10.872 1.00 89.81 199 SER A N 1
ATOM 1583 C CA . SER A 1 199 ? -19.893 3.521 11.904 1.00 89.81 199 SER A CA 1
ATOM 1584 C C . SER A 1 199 ? -19.943 4.160 13.294 1.00 89.81 199 SER A C 1
ATOM 1586 O O . SER A 1 199 ? -20.867 3.892 14.063 1.00 89.81 199 SER A O 1
ATOM 1588 N N . LEU A 1 200 ? -18.963 5.003 13.624 1.00 85.44 200 LEU A N 1
ATOM 1589 C CA . LEU A 1 200 ? -18.920 5.683 14.910 1.00 85.44 200 LEU A CA 1
ATOM 1590 C C . LEU A 1 200 ? -19.994 6.769 15.030 1.00 85.44 200 LEU A C 1
ATOM 1592 O O . LEU A 1 200 ? -20.659 6.847 16.060 1.00 85.44 200 LEU A O 1
ATOM 1596 N N . LEU A 1 201 ? -20.172 7.587 13.991 1.00 86.00 201 LEU A N 1
ATOM 1597 C CA . LEU A 1 201 ? -21.214 8.615 13.966 1.00 86.00 201 LEU A CA 1
ATOM 1598 C C . LEU A 1 201 ? -22.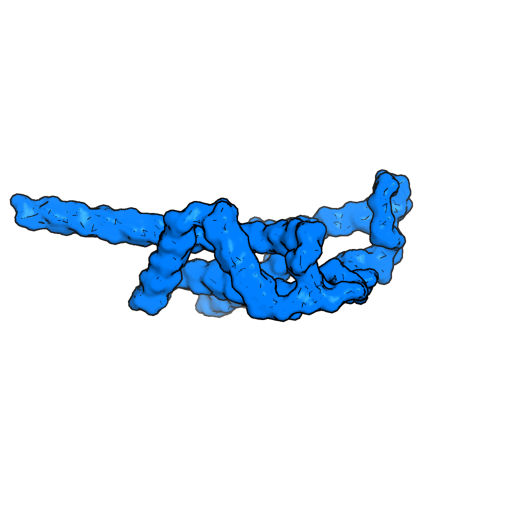607 8.002 14.051 1.00 86.00 201 LEU A C 1
ATOM 1600 O O . LEU A 1 201 ? -23.439 8.488 14.811 1.00 86.00 201 LEU A O 1
ATOM 1604 N N . PHE A 1 202 ? -22.836 6.905 13.329 1.00 86.75 202 PHE A N 1
ATOM 1605 C CA . PHE A 1 202 ? -24.093 6.171 13.388 1.00 86.75 202 PHE A CA 1
ATOM 1606 C C . PHE A 1 202 ? -24.380 5.666 14.809 1.00 86.75 202 PHE A C 1
ATOM 1608 O O . PHE A 1 202 ? -25.457 5.900 15.348 1.00 86.75 202 PHE A O 1
ATOM 1615 N N . PHE A 1 203 ? -23.383 5.061 15.464 1.00 84.19 203 PHE A N 1
ATOM 1616 C CA . PHE A 1 203 ? -23.512 4.599 16.847 1.00 84.19 203 PHE A CA 1
ATOM 1617 C C . PHE A 1 203 ? -23.793 5.741 17.840 1.00 84.19 203 PHE A C 1
ATOM 1619 O O . PHE A 1 203 ? -24.601 5.585 18.753 1.00 84.19 203 PHE A O 1
ATOM 1626 N N . LEU A 1 204 ? -23.156 6.902 17.663 1.00 82.31 204 LEU A N 1
ATOM 1627 C CA . LEU A 1 204 ? -23.424 8.087 18.485 1.00 82.31 204 LEU A CA 1
ATOM 1628 C C 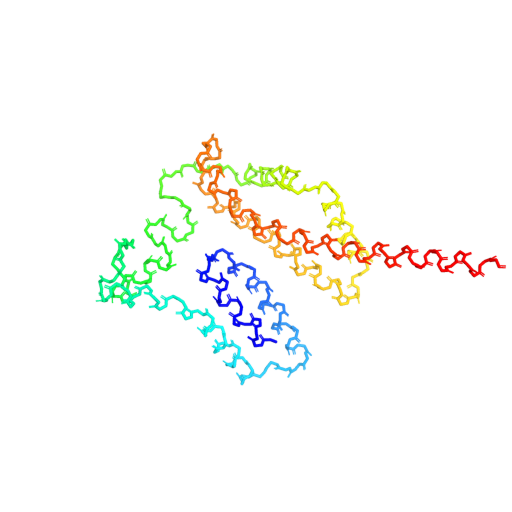. LEU A 1 204 ? -24.839 8.640 18.259 1.00 82.31 204 LEU A C 1
ATOM 1630 O O . LEU A 1 204 ? -25.488 9.050 19.222 1.00 82.31 204 LEU A O 1
ATOM 1634 N N . GLY A 1 205 ? -25.323 8.621 17.015 1.00 84.31 205 GLY A N 1
ATOM 1635 C CA . GLY A 1 205 ? -26.688 9.018 16.667 1.00 84.31 205 GLY A CA 1
ATOM 1636 C C . GLY A 1 205 ? -27.741 8.132 17.333 1.00 84.31 205 GLY A C 1
ATOM 1637 O O . GLY A 1 205 ? -28.668 8.650 17.952 1.00 84.31 205 GLY A O 1
ATOM 1638 N N . GLU A 1 206 ? -27.554 6.811 17.290 1.00 85.81 206 GLU A N 1
ATOM 1639 C CA . GLU A 1 206 ? -28.427 5.838 17.965 1.00 85.81 206 GLU A CA 1
ATOM 1640 C C . GLU A 1 206 ? -28.493 6.074 19.481 1.00 85.81 206 GLU A C 1
ATOM 1642 O O . GLU A 1 206 ? -29.581 6.099 20.057 1.00 85.81 206 GLU A O 1
ATOM 1647 N N . ILE A 1 207 ? -27.352 6.331 20.135 1.00 82.69 207 ILE A N 1
ATOM 1648 C CA . ILE A 1 207 ? -27.325 6.657 21.570 1.00 82.69 207 ILE A CA 1
ATOM 1649 C C . ILE A 1 207 ? -28.126 7.930 21.853 1.00 82.69 207 ILE A C 1
ATOM 1651 O O . ILE A 1 207 ? -28.915 7.958 22.793 1.00 82.69 207 ILE A O 1
ATOM 1655 N N . PHE A 1 208 ? -27.942 8.983 21.055 1.00 81.62 208 PHE A N 1
ATOM 1656 C CA . PHE A 1 208 ? -28.609 10.264 21.280 1.00 81.62 208 PHE A CA 1
ATOM 1657 C C . PHE A 1 208 ? -30.135 10.164 21.115 1.00 81.62 208 PHE A C 1
ATOM 1659 O O . PHE A 1 208 ? -30.891 10.698 21.930 1.00 81.62 208 PHE A O 1
ATOM 1666 N N . ILE A 1 209 ? -30.593 9.428 20.098 1.00 84.62 209 ILE A N 1
ATOM 1667 C CA . ILE A 1 209 ? -32.019 9.167 19.851 1.00 84.62 209 ILE A CA 1
ATOM 1668 C C . ILE A 1 209 ? -32.605 8.269 20.948 1.00 84.62 209 ILE A C 1
ATOM 1670 O O . ILE A 1 209 ? -33.685 8.560 21.464 1.00 84.62 209 ILE A O 1
ATOM 1674 N N . GLY A 1 210 ? -31.895 7.210 21.345 1.00 76.62 210 GLY A N 1
ATOM 1675 C CA . GLY A 1 210 ? -32.311 6.318 22.428 1.00 76.62 210 GLY A CA 1
ATOM 1676 C C . GLY A 1 210 ? -32.443 7.041 23.770 1.00 76.62 210 GLY A C 1
ATOM 1677 O O . GLY A 1 210 ? -33.429 6.849 24.477 1.00 76.62 210 GLY A O 1
ATOM 1678 N N . ASN A 1 211 ? -31.510 7.943 24.084 1.00 71.06 211 ASN A N 1
ATOM 1679 C CA . ASN A 1 211 ? -31.555 8.737 25.312 1.00 71.06 211 ASN A CA 1
ATOM 1680 C C . ASN A 1 211 ? -32.693 9.770 25.289 1.00 71.06 211 ASN A C 1
ATOM 1682 O O . ASN A 1 211 ? -33.309 10.030 26.314 1.00 71.06 211 ASN A O 1
ATOM 1686 N N . SER A 1 212 ? -33.022 10.311 24.112 1.00 68.25 212 SER A N 1
ATOM 1687 C CA . SER A 1 212 ? -34.149 11.238 23.934 1.00 68.25 212 SER A CA 1
ATOM 1688 C C . SER A 1 212 ? -35.510 10.555 24.134 1.00 68.25 212 SER A C 1
ATOM 1690 O O . SER A 1 212 ? -36.454 11.198 24.579 1.00 68.25 212 SER A O 1
ATOM 1692 N N . ARG A 1 213 ? -35.618 9.247 23.852 1.00 63.81 213 ARG A N 1
ATOM 1693 C CA . ARG A 1 213 ? -36.831 8.442 24.101 1.00 63.81 213 ARG A CA 1
ATOM 1694 C C . ARG A 1 213 ? -37.020 8.023 25.564 1.00 63.81 213 ARG A C 1
ATOM 1696 O O . ARG A 1 213 ? -38.120 7.632 25.912 1.00 63.81 213 ARG A O 1
ATOM 1703 N N . LEU A 1 214 ? -35.976 8.083 26.392 1.00 56.78 214 LEU A N 1
ATOM 1704 C CA . LEU A 1 214 ? -36.026 7.772 27.832 1.00 56.78 214 LEU A CA 1
ATOM 1705 C C . LEU A 1 214 ? -36.402 8.982 28.706 1.00 56.78 214 LEU A C 1
ATOM 1707 O O . LEU A 1 214 ? -36.594 8.827 29.907 1.00 56.78 214 LEU A O 1
ATOM 1711 N N . ILE A 1 215 ? -36.452 10.182 28.120 1.00 56.00 215 ILE A N 1
ATOM 1712 C CA . ILE A 1 215 ? -36.739 11.448 28.817 1.00 56.00 215 ILE A CA 1
ATOM 1713 C C . ILE A 1 215 ? -38.228 11.851 28.679 1.00 56.00 215 ILE A C 1
ATOM 1715 O O . ILE A 1 215 ? -38.669 12.791 29.337 1.00 56.00 215 ILE A O 1
ATOM 1719 N N . TYR A 1 216 ? -39.008 11.118 27.878 1.00 46.28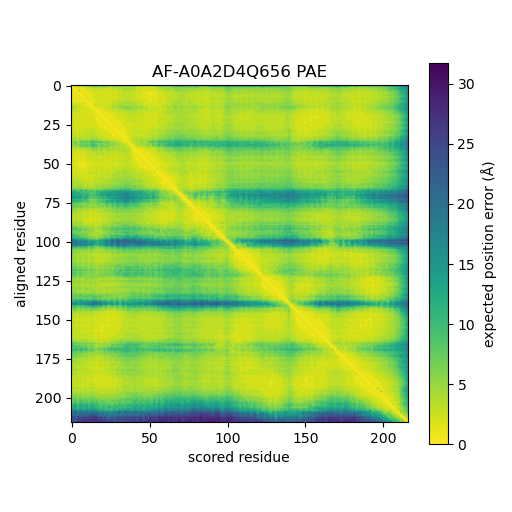 216 TYR A N 1
ATOM 1720 C CA . TYR A 1 216 ? -40.470 11.222 27.772 1.00 46.28 216 TYR A CA 1
ATOM 1721 C C . TYR A 1 216 ? -41.142 10.010 28.414 1.00 46.28 216 TYR A C 1
ATOM 1723 O O . TYR A 1 216 ? -42.249 10.196 28.965 1.00 46.28 216 TYR A O 1
#

InterPro domains:
  IPR052724 Glycosyltransferase 117 domain-containing protein [PTHR16214] (2-204)